Protein 4WGH (pdb70)

Radius of gyration: 18.21 Å; Cα contacts (8 Å, |Δi|>4): 526; chains: 1; bounding box: 44×45×47 Å

Nearest PDB structures (foldseek):
  4wgh-assembly1_A  TM=1.003E+00  e=8.373E-57  Klebsiella pneumoniae
  6cia-assembly1_A  TM=9.988E-01  e=1.817E-53  Klebsiella pneumoniae
  4xap-assembly1_A  TM=9.560E-01  e=3.501E-35  Sinorhizobium meliloti 1021
  6ky6-assembly2_B  TM=9.093E-01  e=2.196E-24  Thermotoga maritima MSB8
  1zgd-assembly2_B  TM=7.988E-01  e=2.145E-18  Medicago sativa

B-factor: mean 38.07, std 14.0, range [19.06, 95.99]

CATH classification: 3.20.20.100

Foldseek 3Di:
DAQFACFQVRHTAHQEAAEQAPLQDPVLLVLQLVLNLLLLVLRHAEYEEECHNVLSSLLSQLVSCVVPVVSHQYEYEDEQVQQFDPNVVRLVSSCVSSVHQAHCYEHEEDDDPQLLRSQVSVVCCVVRRHVAYAYEPQDPVVVSQVPHVNSLSHAEYEAADWLQDQQCVPHPVVVCVVSSHAYHECLCVLVCPNPPCQQVPDVLCVCVVVVAHSSLVGLLLQSQDYRYRYHDHDSHSVVSNSNSCSSVDHADPVRVVVSCVVRNHDPDHDRGDD

Sequence (274 aa):
VKKTVRFGEEQAAVPAIGLGTWYGEHAAQRQQEVAALRAGIDHGLTVIDTAEYADGGAEEVVGQAIRGLRDRVVLLVSKVYPWHAGKAAHRACENSLRRLQQTDYLDYLLHWRGDIPLQETVEAEKLVAEGKIRRWGVSNLDTEDQALWRTADGEHCATNQVLYHLASRGIEYDLLPWCQQHSLPVAYCPLAQAGRLRDGLFQHSDIINANARGITVAQ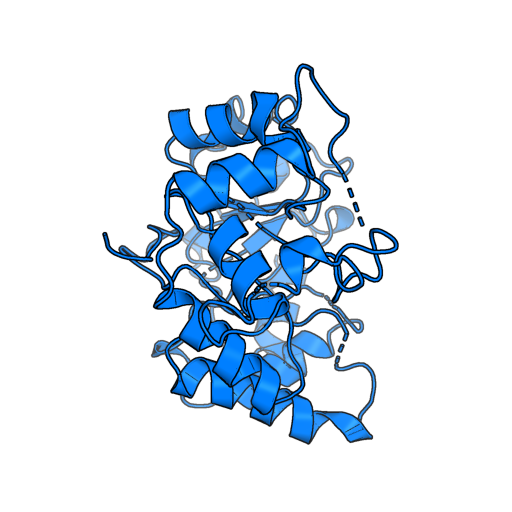LLLAWVIRHPGVLAIPKAASIEHVVQNAAALDIVLSGEELAQLDRLYPPPQRKNRLDV

Solvent-accessible surface area: 12429 Å² total

Secondary structure (DSSP, 8-state):
---EEEETTEEEEESB-EE------GGGHHHHHHHHHHHHHTT--EEE----GGGHHHHHHHHHTTT-GGG-EEE-EE-GGG-SS---HHHHHHHHHHT-S-B--EE-S--SS-HHHHHH--HHHHHTSBS--EEES--S---HHHHSTTGGG---EE-B-BTTB-GGGTTHHHHHHHTT----BSTTTTTTTTSTTSTT-HHHH--GGGT--HHHHHHHHHTSSTT--B--B--SHHHHHHHHHGGG----HHHHHHHHHHSPPPSS------

Structure (mmCIF, N/CA/C/O backbone):
data_4WGH
#
_entry.id   4WGH
#
_cell.length_a   99.483
_cell.length_b   99.483
_cell.length_c   55.181
_cell.angle_alpha   90.000
_cell.angle_beta   90.000
_cell.angle_gamma   120.000
#
_symmetry.space_group_name_H-M   'P 62'
#
loop_
_entity.id
_entity.type
_entity.pdbx_description
1 polymer 'Aldehyde reductase'
2 non-polymer 'NADP NICOTINAMIDE-ADENINE-DINUCLEOTIDE PHOSPHATE'
3 non-polymer 'ACETATE ION'
4 water water
#
loop_
_atom_site.group_PDB
_atom_site.id
_atom_site.type_symbol
_atom_site.label_atom_id
_atom_site.label_alt_id
_atom_site.label_comp_id
_atom_site.label_asym_id
_atom_site.label_entity_id
_atom_site.label_seq_id
_atom_site.pdbx_PDB_ins_code
_atom_site.Cartn_x
_atom_site.Cartn_y
_atom_site.Cartn_z
_atom_site.occupancy
_atom_site.B_iso_or_equiv
_atom_site.auth_seq_id
_atom_site.auth_comp_id
_atom_site.auth_asym_id
_atom_site.auth_atom_id
_atom_site.pdbx_PDB_model_num
ATOM 1 N N . VAL A 1 24 ? 80.871 -0.111 6.612 1.00 77.62 2 VAL A N 1
ATOM 2 C CA . VAL A 1 24 ? 80.586 1.282 6.913 1.00 77.27 2 VAL A CA 1
ATOM 3 C C . VAL A 1 24 ? 79.108 1.513 7.158 1.00 73.62 2 VAL A C 1
ATOM 4 O O . VAL A 1 24 ? 78.312 1.279 6.282 1.00 73.73 2 VAL A O 1
ATOM 6 N N . LYS A 1 25 ? 78.754 1.983 8.344 1.00 70.77 3 LYS A N 1
ATOM 7 C CA . LYS A 1 25 ? 77.355 2.115 8.707 1.00 62.61 3 LYS A CA 1
ATOM 8 C C . LYS A 1 25 ? 76.646 3.249 7.954 1.00 55.45 3 LYS A C 1
ATOM 9 O O . LYS A 1 25 ? 77.118 4.350 7.922 1.00 54.20 3 LYS A O 1
ATOM 15 N N . LYS A 1 26 ? 75.503 2.943 7.371 1.00 47.09 4 LYS A N 1
ATOM 16 C CA . LYS A 1 26 ? 74.763 3.888 6.597 1.00 42.38 4 LYS A CA 1
ATOM 17 C C . LYS A 1 26 ? 73.828 4.637 7.504 1.00 37.80 4 LYS A C 1
ATOM 18 O O . LYS A 1 26 ? 72.642 4.579 7.362 1.00 33.75 4 LYS A O 1
ATOM 24 N N . THR A 1 27 ? 74.408 5.352 8.440 1.00 36.82 5 THR A N 1
ATOM 25 C CA . THR A 1 27 ? 73.645 6.203 9.340 1.00 34.42 5 THR A CA 1
ATOM 26 C C . THR A 1 27 ? 74.240 7.589 9.332 1.00 34.11 5 THR A C 1
ATOM 27 O O . THR A 1 27 ? 75.328 7.846 8.790 1.00 36.29 5 THR A O 1
ATOM 31 N N . VAL A 1 28 ? 73.523 8.480 9.970 1.00 32.39 6 VAL A N 1
ATOM 32 C CA . VAL A 1 28 ? 73.881 9.867 10.076 1.00 33.94 6 VAL A CA 1
ATOM 33 C C . VAL A 1 28 ? 73.552 10.326 11.489 1.00 32.82 6 VAL A C 1
ATOM 34 O O . VAL A 1 28 ? 72.464 10.045 11.975 1.00 31.79 6 VAL A O 1
ATOM 38 N N . ARG A 1 29 ? 74.464 11.077 12.112 1.00 35.02 7 ARG A N 1
ATOM 39 C CA . ARG A 1 29 ? 74.202 11.716 13.406 1.00 34.69 7 ARG A CA 1
ATOM 40 C C . A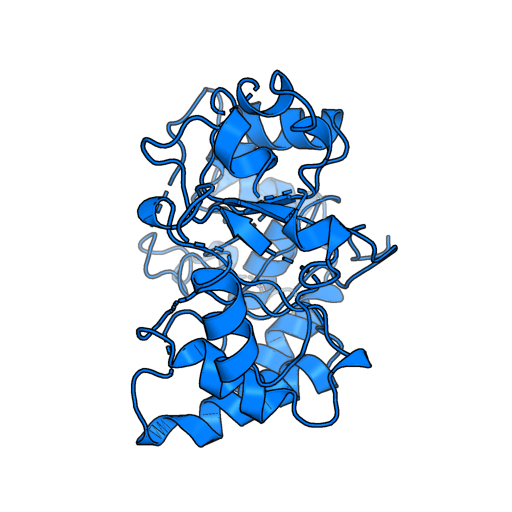RG A 1 29 ? 73.296 12.888 13.098 1.00 33.47 7 ARG A C 1
ATOM 41 O O . ARG A 1 29 ? 73.626 13.713 12.267 1.00 32.99 7 ARG A O 1
ATOM 45 N N . PHE A 1 30 ? 72.167 12.985 13.759 1.00 31.36 8 PHE A N 1
ATOM 46 C CA . PHE A 1 30 ? 71.112 13.925 13.311 1.00 31.01 8 PHE A CA 1
ATOM 47 C C . PHE A 1 30 ? 70.361 14.493 14.528 1.00 29.23 8 PHE A C 1
ATOM 48 O O . PHE A 1 30 ? 69.556 13.797 15.156 1.00 30.16 8 PHE A O 1
ATOM 56 N N . GLY A 1 31 ? 70.680 15.727 14.894 1.00 30.38 9 GLY A N 1
ATOM 57 C CA . GLY A 1 31 ? 70.054 16.362 16.048 1.00 29.56 9 GLY A CA 1
ATOM 58 C C . GLY A 1 31 ? 70.444 15.593 17.297 1.00 30.68 9 GLY A C 1
ATOM 59 O O . GLY A 1 31 ? 71.605 15.267 17.493 1.00 31.87 9 GLY A O 1
ATOM 60 N N . GLU A 1 32 ? 69.454 15.252 18.106 1.00 29.72 10 GLU A N 1
ATOM 61 C CA A GLU A 1 32 ? 69.753 14.543 19.337 0.50 31.20 10 GLU A CA 1
ATOM 62 C CA B GLU A 1 32 ? 69.574 14.499 19.359 0.50 32.29 10 GLU A CA 1
ATOM 63 C C . GLU A 1 32 ? 69.840 13.030 19.119 1.00 33.07 10 GLU A C 1
ATOM 64 O O . GLU A 1 32 ? 70.119 12.299 20.049 1.00 36.55 10 GLU A O 1
ATOM 75 N N . GLN A 1 33 ? 69.632 12.573 17.877 1.00 31.82 11 GLN A N 1
ATOM 76 C CA . GLN A 1 33 ? 69.760 11.159 17.522 1.00 33.84 11 GLN A CA 1
ATOM 77 C C . GLN A 1 33 ? 71.216 10.835 17.167 1.00 35.21 11 GLN A C 1
ATOM 78 O O . GLN A 1 33 ? 71.776 11.427 16.274 1.00 34.01 11 GLN A O 1
ATOM 84 N N . ALA A 1 34 ? 71.805 9.861 17.848 1.00 38.00 12 ALA A N 1
ATOM 85 C CA . ALA A 1 34 ? 73.205 9.472 17.585 1.00 39.47 12 ALA A CA 1
ATOM 86 C C . ALA A 1 34 ? 73.335 8.904 16.189 1.00 39.20 12 ALA A C 1
ATOM 87 O O . ALA A 1 34 ? 74.354 9.100 15.539 1.00 39.04 12 ALA A O 1
ATOM 89 N N . ALA A 1 35 ? 72.312 8.200 15.719 1.00 36.98 13 ALA A N 1
ATOM 90 C CA . ALA A 1 35 ? 72.392 7.512 14.426 1.00 36.99 13 ALA A CA 1
ATOM 91 C C . ALA A 1 35 ? 70.986 7.265 13.885 1.00 36.44 13 ALA A C 1
ATOM 92 O O . ALA A 1 35 ? 70.206 6.512 14.460 1.00 39.87 13 ALA A O 1
ATOM 94 N N . VAL A 1 36 ? 70.645 7.936 12.797 1.00 31.50 14 VAL A N 1
ATOM 95 C CA . VAL A 1 36 ? 69.452 7.601 12.073 1.00 30.17 14 VAL A CA 1
ATOM 96 C C . VAL A 1 36 ? 69.850 6.973 10.734 1.00 30.22 14 VAL A C 1
ATOM 97 O O . VAL A 1 36 ? 70.902 7.288 10.168 1.00 29.88 14 VAL A O 1
ATOM 101 N N . PRO A 1 37 ? 68.997 6.107 10.203 1.00 29.29 15 PRO A N 1
ATOM 102 C CA . PRO A 1 37 ? 69.313 5.581 8.886 1.00 30.81 15 PRO A CA 1
ATOM 103 C C . PRO A 1 37 ? 69.421 6.688 7.865 1.00 27.96 15 PRO A C 1
ATOM 104 O O . PRO A 1 37 ? 68.711 7.726 7.966 1.00 27.13 15 PRO A O 1
ATOM 108 N N . ALA A 1 38 ? 70.309 6.514 6.908 1.00 28.50 16 ALA A N 1
ATOM 109 C CA . ALA A 1 38 ? 70.597 7.610 5.989 1.00 28.97 16 ALA A CA 1
ATOM 110 C C . ALA A 1 38 ? 69.561 7.824 4.861 1.00 28.42 16 ALA A C 1
ATOM 111 O O . ALA A 1 38 ? 69.771 8.672 3.973 1.00 29.14 16 ALA A O 1
ATOM 113 N N . ILE A 1 39 ? 68.528 7.002 4.828 1.00 28.13 17 ILE A N 1
ATOM 114 C CA . ILE A 1 39 ? 67.401 7.230 3.947 1.00 26.91 17 ILE A CA 1
ATOM 115 C C . ILE A 1 39 ? 66.157 7.401 4.797 1.00 26.05 17 ILE A C 1
ATOM 116 O O . ILE A 1 39 ? 65.892 6.612 5.687 1.00 26.69 17 ILE A O 1
ATOM 121 N N . GLY A 1 40 ? 65.407 8.467 4.548 1.00 24.24 18 GLY A N 1
ATOM 122 C CA . GLY A 1 40 ? 64.178 8.790 5.255 1.00 24.32 18 GLY A CA 1
ATOM 123 C C . GLY A 1 40 ? 63.024 8.903 4.270 1.00 24.58 18 GLY A C 1
ATOM 124 O O . GLY A 1 40 ? 63.114 8.456 3.121 1.00 26.37 18 GLY A O 1
ATOM 125 N N . LEU A 1 41 ? 61.922 9.458 4.738 1.00 23.27 19 LEU A N 1
ATOM 126 C CA . LEU A 1 41 ? 60.673 9.451 3.993 1.00 22.71 19 LEU A CA 1
ATOM 127 C C . LEU A 1 41 ? 60.183 10.882 3.740 1.00 22.25 19 LEU A C 1
ATOM 128 O O . LEU A 1 41 ? 59.867 11.579 4.653 1.00 21.37 19 LEU A O 1
ATOM 133 N N . GLY A 1 42 ? 60.101 11.297 2.473 1.00 22.13 20 GLY A N 1
ATOM 134 C CA . GLY A 1 42 ? 59.523 12.578 2.125 1.00 23.12 20 GLY A CA 1
ATOM 135 C C . GLY A 1 42 ? 58.001 12.490 2.013 1.00 23.23 20 GLY A C 1
ATOM 136 O O . GLY A 1 42 ? 57.436 11.389 1.838 1.00 23.24 20 GLY A O 1
ATOM 137 N N . THR A 1 43 ? 57.352 13.652 2.080 1.00 21.86 21 THR A N 1
ATOM 138 C CA . THR A 1 43 ? 55.897 13.743 2.072 1.00 22.24 21 THR A CA 1
ATOM 139 C C . THR A 1 43 ? 55.317 14.802 1.148 1.00 24.60 21 THR A C 1
ATOM 140 O O . THR A 1 43 ? 54.101 14.997 1.125 1.00 25.49 21 THR A O 1
ATOM 144 N N . TRP A 1 44 ? 56.149 15.481 0.362 1.00 24.53 22 TRP A N 1
ATOM 145 C CA . TRP A 1 44 ? 55.637 16.480 -0.566 1.00 27.05 22 TRP A CA 1
ATOM 146 C C . TRP A 1 44 ? 54.798 15.713 -1.593 1.00 28.04 22 TRP A C 1
ATOM 147 O O . TRP A 1 44 ? 55.199 14.657 -2.077 1.00 27.83 22 TRP A O 1
ATOM 158 N N . TYR A 1 45 ? 53.598 16.212 -1.831 1.00 29.66 23 TYR A N 1
ATOM 159 C CA . TYR A 1 45 ? 52.576 15.638 -2.730 1.00 32.03 23 TYR A CA 1
ATOM 160 C C . TYR A 1 45 ? 51.735 14.597 -2.011 1.00 30.02 23 TYR A C 1
ATOM 161 O O . TYR A 1 45 ? 50.847 14.019 -2.621 1.00 31.94 23 TYR A O 1
ATOM 178 N N . GLY A 1 47 ? 48.819 14.094 0.910 1.00 28.22 25 GLY A N 1
ATOM 179 C CA . GLY A 1 47 ? 47.797 14.841 1.578 1.00 30.24 25 GLY A CA 1
ATOM 180 C C . GLY A 1 47 ? 46.956 15.766 0.741 1.00 32.29 25 GLY A C 1
ATOM 181 O O . GLY A 1 47 ? 46.139 16.449 1.266 1.00 31.72 25 GLY A O 1
ATOM 182 N N . GLU A 1 48 ? 47.222 15.804 -0.554 1.00 34.89 26 GLU A N 1
ATOM 183 C CA . GLU A 1 48 ? 46.402 16.546 -1.505 1.00 39.57 26 GLU A CA 1
ATOM 184 C C . GLU A 1 48 ? 45.005 15.963 -1.776 1.00 40.63 26 GLU A C 1
ATOM 185 O O . GLU A 1 48 ? 44.034 16.657 -1.761 1.00 42.97 26 GLU A O 1
ATOM 191 N N . HIS A 1 49 ? 44.926 14.667 -1.971 1.00 39.28 27 HIS A N 1
ATOM 192 C CA . HIS A 1 49 ? 43.687 14.036 -2.347 1.00 42.04 27 HIS A CA 1
ATOM 193 C C . HIS A 1 49 ? 43.203 13.043 -1.331 1.00 39.46 27 HIS A C 1
ATOM 194 O O . HIS A 1 49 ? 43.883 12.124 -1.018 1.00 37.60 27 HIS A O 1
ATOM 201 N N . ALA A 1 50 ? 41.993 13.238 -0.859 1.00 40.99 28 ALA A N 1
ATOM 202 C CA . ALA A 1 50 ? 41.372 12.364 0.146 1.00 40.87 28 ALA A CA 1
ATOM 203 C C . ALA A 1 50 ? 41.361 10.905 -0.295 1.00 41.05 28 ALA A C 1
ATOM 204 O O . ALA A 1 50 ? 41.523 10.014 0.531 1.00 40.60 28 ALA A O 1
ATOM 206 N N . ALA A 1 51 ? 41.197 10.664 -1.589 1.00 40.69 29 ALA A N 1
ATOM 207 C CA . ALA A 1 51 ? 41.131 9.308 -2.094 1.00 41.84 29 ALA A CA 1
ATOM 208 C C . ALA A 1 51 ? 42.425 8.556 -1.936 1.00 39.67 29 ALA A C 1
ATOM 209 O O . ALA A 1 51 ? 42.431 7.337 -2.038 1.00 42.00 29 ALA A O 1
ATOM 211 N N . GLN A 1 52 ? 43.515 9.272 -1.771 1.00 36.62 30 GLN A N 1
ATOM 212 C CA . GLN A 1 52 ? 44.801 8.647 -1.632 1.00 35.31 30 GLN A CA 1
ATOM 213 C C . GLN A 1 52 ? 45.305 8.589 -0.217 1.00 32.64 30 GLN A C 1
ATOM 214 O O . GLN A 1 52 ? 46.391 8.148 -0.023 1.00 32.15 30 GLN A O 1
ATOM 220 N N . ARG A 1 53 ? 44.519 9.032 0.746 1.00 31.51 31 ARG A N 1
ATOM 221 C CA . ARG A 1 53 ? 45.043 9.115 2.090 1.00 31.56 31 ARG A CA 1
ATOM 222 C C . ARG A 1 53 ? 45.469 7.763 2.632 1.00 29.79 31 ARG A C 1
ATOM 223 O O . ARG A 1 53 ? 46.520 7.654 3.215 1.00 27.36 31 ARG A O 1
ATOM 231 N N . GLN A 1 54 ? 44.672 6.728 2.418 1.00 30.18 32 GLN A N 1
ATOM 232 C CA . GLN A 1 54 ? 45.026 5.436 2.966 1.00 29.95 32 GLN A CA 1
ATOM 233 C C . GLN A 1 54 ? 46.292 4.883 2.364 1.00 28.33 32 GLN A C 1
ATOM 234 O O . GLN A 1 54 ? 47.106 4.336 3.017 1.00 26.54 32 GLN A O 1
ATOM 240 N N . GLN A 1 55 ? 46.443 5.056 1.079 1.00 28.36 33 GLN A N 1
ATOM 241 C CA . GLN A 1 55 ? 47.639 4.602 0.380 1.00 28.07 33 GLN A CA 1
ATOM 242 C C . GLN A 1 55 ? 48.898 5.318 0.942 1.00 27.31 33 GLN A C 1
ATOM 243 O O . GLN A 1 55 ? 49.947 4.698 1.162 1.00 27.08 33 GLN A O 1
ATOM 249 N N . GLU A 1 56 ? 48.770 6.621 1.198 1.00 26.40 34 GLU A N 1
ATOM 250 C CA . GLU A 1 56 ? 49.870 7.419 1.692 1.00 25.99 34 GLU A CA 1
ATOM 251 C C . GLU A 1 56 ? 50.257 7.013 3.117 1.00 25.01 34 GLU A C 1
ATOM 252 O O . GLU A 1 56 ? 51.438 6.857 3.420 1.00 24.23 34 GLU A O 1
ATOM 258 N N . VAL A 1 57 ? 49.257 6.854 3.964 1.00 25.73 35 VAL A N 1
ATOM 259 C CA . VAL A 1 57 ? 49.462 6.360 5.321 1.00 25.08 35 VAL A CA 1
ATOM 260 C C . VAL A 1 57 ? 50.182 5.030 5.314 1.00 25.42 35 VAL A C 1
ATOM 261 O O . VAL A 1 57 ? 51.152 4.808 6.078 1.00 24.86 35 VAL A O 1
ATOM 265 N N . ALA A 1 58 ? 49.737 4.127 4.440 1.00 25.91 36 ALA A N 1
ATOM 266 C CA . ALA A 1 58 ? 50.405 2.824 4.280 1.00 26.67 36 ALA A CA 1
ATOM 267 C C . ALA A 1 58 ? 51.830 2.895 3.789 1.00 26.71 36 ALA A C 1
ATOM 268 O O . ALA A 1 58 ? 52.692 2.121 4.265 1.00 26.46 36 ALA A O 1
ATOM 270 N N . ALA A 1 59 ? 52.119 3.787 2.834 1.00 27.01 37 ALA A N 1
ATOM 271 C CA . ALA A 1 59 ? 53.479 3.910 2.361 1.00 26.08 37 ALA A CA 1
ATOM 272 C C . ALA A 1 59 ? 54.390 4.391 3.457 1.00 25.29 37 ALA A C 1
ATOM 273 O O . ALA A 1 59 ? 55.510 3.890 3.590 1.00 24.96 37 ALA A O 1
ATOM 275 N N . LEU A 1 60 ? 53.918 5.337 4.277 1.00 24.65 38 LEU A N 1
ATOM 276 C CA . LEU A 1 60 ? 54.742 5.791 5.404 1.00 23.83 38 LEU A CA 1
ATOM 277 C C . LEU A 1 60 ? 54.975 4.685 6.423 1.00 24.02 38 LEU A C 1
ATOM 278 O O . LEU A 1 60 ? 56.096 4.487 6.909 1.00 23.10 38 LEU A O 1
ATOM 283 N N . ARG A 1 61 ? 53.921 3.961 6.745 1.00 24.64 39 ARG A N 1
ATOM 284 C CA . ARG A 1 61 ? 54.026 2.879 7.755 1.00 26.63 39 ARG A CA 1
ATOM 285 C C . ARG A 1 61 ? 54.960 1.795 7.209 1.00 25.72 39 ARG A C 1
ATOM 286 O O . ARG A 1 61 ? 55.732 1.233 7.950 1.00 26.19 39 ARG A O 1
ATOM 294 N N . ALA A 1 62 ? 54.887 1.520 5.910 1.00 24.88 40 ALA A N 1
ATOM 295 C CA . ALA A 1 62 ? 55.827 0.566 5.274 1.00 26.72 40 ALA A CA 1
ATOM 296 C C . ALA A 1 62 ? 57.275 0.983 5.461 1.00 26.10 40 ALA A C 1
ATOM 297 O O . ALA A 1 62 ? 58.156 0.149 5.725 1.00 25.96 40 ALA A O 1
ATOM 299 N N . GLY A 1 63 ? 57.540 2.270 5.263 1.00 25.14 41 GLY A N 1
ATOM 300 C CA . GLY A 1 63 ? 58.890 2.801 5.491 1.00 25.30 41 GLY A CA 1
ATOM 301 C C . GLY A 1 63 ? 59.368 2.584 6.920 1.00 25.80 41 GLY A C 1
ATOM 302 O O . GLY A 1 63 ? 60.481 2.088 7.135 1.00 27.51 41 GLY A O 1
ATOM 303 N N . ILE A 1 64 ? 58.513 2.913 7.884 1.00 25.84 42 ILE A N 1
ATOM 304 C CA . ILE A 1 64 ? 58.846 2.710 9.298 1.00 27.88 42 ILE A CA 1
ATOM 305 C C . ILE A 1 64 ? 59.102 1.235 9.575 1.00 30.00 42 ILE A C 1
ATOM 306 O O . ILE A 1 64 ? 60.046 0.871 10.295 1.00 30.62 42 ILE A O 1
ATOM 311 N N . ASP A 1 65 ? 58.263 0.380 8.995 1.00 29.02 43 ASP A N 1
ATOM 312 C CA . ASP A 1 65 ? 58.401 -1.055 9.161 1.00 30.92 43 ASP A CA 1
ATOM 313 C C . ASP A 1 65 ? 59.691 -1.581 8.580 1.00 31.38 43 ASP A C 1
ATOM 314 O O . ASP A 1 65 ? 60.170 -2.604 9.020 1.00 31.79 43 ASP A O 1
ATOM 319 N N . HIS A 1 66 ? 60.236 -0.895 7.576 1.00 30.52 44 HIS A N 1
ATOM 320 C CA . HIS A 1 66 ? 61.540 -1.216 7.002 1.00 31.85 44 HIS A CA 1
ATOM 321 C C . HIS A 1 66 ? 62.687 -0.419 7.614 1.00 32.05 44 HIS A C 1
ATOM 322 O O . HIS A 1 66 ? 63.782 -0.398 7.100 1.00 33.36 44 HIS A O 1
ATOM 329 N N . GLY A 1 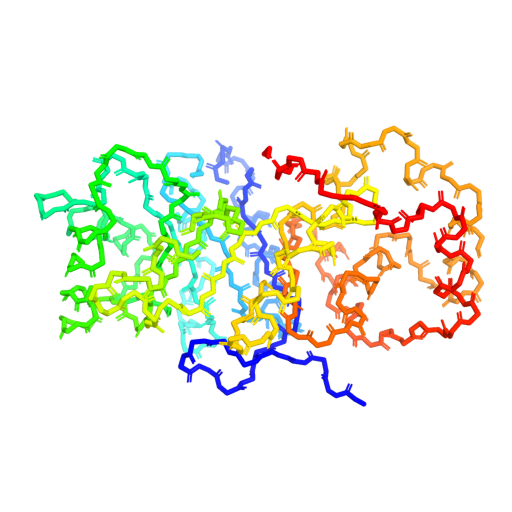67 ? 62.450 0.238 8.717 1.00 31.16 45 GLY A N 1
ATOM 330 C CA . GLY A 1 67 ? 63.559 0.844 9.436 1.00 33.13 45 GLY A CA 1
ATOM 331 C C . GLY A 1 67 ? 63.956 2.243 9.038 1.00 31.05 45 GLY A C 1
ATOM 332 O O . GLY A 1 67 ? 64.959 2.765 9.538 1.00 33.15 45 GLY A O 1
ATOM 333 N N . LEU A 1 68 ? 63.184 2.866 8.154 1.00 28.88 46 LEU A N 1
ATOM 334 C CA . LEU A 1 68 ? 63.434 4.262 7.845 1.00 29.17 46 LEU A CA 1
ATOM 335 C C . LEU A 1 68 ? 62.706 5.114 8.872 1.00 30.68 46 LEU A C 1
ATOM 336 O O . LEU A 1 68 ? 61.488 5.038 8.954 1.00 42.48 46 LEU A O 1
ATOM 341 N N . THR A 1 69 ? 63.400 5.924 9.642 1.00 28.92 47 THR A N 1
ATOM 342 C CA . THR A 1 69 ? 62.768 6.550 10.775 1.00 27.89 47 THR A CA 1
ATOM 343 C C . THR A 1 69 ? 62.546 8.036 10.616 1.00 26.35 47 THR A C 1
ATOM 344 O O . THR A 1 69 ? 61.647 8.586 11.259 1.00 23.95 47 THR A O 1
ATOM 348 N N . VAL A 1 70 ? 63.304 8.682 9.727 1.00 24.74 48 VAL A N 1
ATOM 349 C CA . VAL A 1 70 ? 63.186 10.107 9.533 1.00 24.48 48 VAL A CA 1
ATOM 350 C C . VAL A 1 70 ? 62.041 10.419 8.556 1.00 23.57 48 VAL A C 1
ATOM 351 O O . VAL A 1 70 ? 62.033 9.929 7.419 1.00 23.59 48 VAL A O 1
ATOM 355 N N . ILE A 1 71 ? 61.092 11.243 8.997 1.00 21.64 49 ILE A N 1
ATOM 356 C CA . ILE A 1 71 ? 59.960 11.654 8.158 1.00 21.20 49 ILE A CA 1
ATOM 357 C C . ILE A 1 71 ? 60.014 13.148 8.009 1.00 21.06 49 ILE A C 1
ATOM 358 O O . ILE A 1 71 ? 60.077 13.857 8.985 1.00 20.41 49 ILE A O 1
ATOM 363 N N . ASP A 1 72 ? 60.021 13.610 6.762 1.00 20.95 50 ASP A N 1
ATOM 364 C CA . ASP A 1 72 ? 60.184 15.022 6.465 1.00 21.33 50 ASP A CA 1
ATOM 365 C C . ASP A 1 72 ? 58.876 15.595 5.928 1.00 21.60 50 ASP A C 1
ATOM 366 O O . ASP A 1 72 ? 58.315 15.091 4.934 1.00 21.55 50 ASP A O 1
ATOM 371 N N . THR A 1 73 ? 58.393 16.639 6.575 1.00 20.74 51 THR A N 1
ATOM 372 C CA . THR A 1 73 ? 57.154 17.272 6.148 1.00 20.89 51 THR A CA 1
ATOM 373 C C . THR A 1 73 ? 57.269 18.807 6.332 1.00 19.52 51 THR A C 1
ATOM 374 O O . THR A 1 73 ? 58.342 19.290 6.560 1.00 19.06 51 THR A O 1
ATOM 378 N N . ALA A 1 74 ? 56.187 19.543 6.158 1.00 19.63 52 ALA A N 1
ATOM 379 C CA . ALA A 1 74 ? 56.209 21.007 6.251 1.00 19.83 52 ALA A CA 1
ATOM 380 C C . ALA A 1 74 ? 54.794 21.504 6.389 1.00 20.76 52 ALA A C 1
ATOM 381 O O . ALA A 1 74 ? 53.849 20.844 5.924 1.00 21.38 52 ALA A O 1
ATOM 383 N N . GLU A 1 75 ? 54.600 22.657 7.034 1.00 21.93 53 GLU A N 1
ATOM 384 C CA . GLU A 1 75 ? 53.254 23.227 7.083 1.00 21.93 53 GLU A CA 1
ATOM 385 C C . GLU A 1 75 ? 52.772 23.513 5.662 1.00 23.21 53 GLU A C 1
ATOM 386 O O . GLU A 1 75 ? 51.599 23.501 5.430 1.00 23.28 53 GLU A O 1
ATOM 400 N N . TYR A 1 77 ? 52.893 21.700 2.934 1.00 23.41 55 TYR A N 1
ATOM 401 C CA . TYR A 1 77 ? 52.569 20.586 2.035 1.00 23.74 55 TYR A CA 1
ATOM 402 C C . TYR A 1 77 ? 51.119 20.236 2.139 1.00 24.51 55 TYR A C 1
ATOM 403 O O . TYR A 1 77 ? 50.619 19.833 3.220 1.00 22.71 55 TYR A O 1
ATOM 412 N N . ALA A 1 78 ? 50.425 20.469 1.029 1.00 24.71 56 ALA A N 1
ATOM 413 C CA . ALA A 1 78 ? 48.961 20.387 0.966 1.00 27.01 56 ALA A CA 1
ATOM 414 C C . ALA A 1 78 ? 48.306 21.238 2.049 1.00 26.59 56 ALA A C 1
ATOM 415 O O . ALA A 1 78 ? 47.257 20.881 2.509 1.00 26.85 56 ALA A O 1
ATOM 417 N N . ASP A 1 79 ? 48.893 22.378 2.383 1.00 30.34 57 ASP A N 1
ATOM 418 C CA . ASP A 1 79 ? 48.382 23.281 3.448 1.00 32.03 57 ASP A CA 1
ATOM 419 C C . ASP A 1 79 ? 47.996 22.557 4.729 1.00 30.01 57 ASP A C 1
ATOM 420 O O . ASP A 1 79 ? 46.950 22.805 5.309 1.00 31.74 57 ASP A O 1
ATOM 425 N N . GLY A 1 80 ? 48.872 21.702 5.207 1.00 26.44 58 GLY A N 1
ATOM 426 C CA . GLY A 1 80 ? 48.609 20.963 6.407 1.00 27.01 58 GLY A CA 1
ATOM 427 C C . GLY A 1 80 ? 48.290 19.534 6.119 1.00 26.13 58 GLY A C 1
ATOM 428 O O . GLY A 1 80 ? 48.384 18.694 6.994 1.00 26.23 58 GLY A O 1
ATOM 429 N N . GLY A 1 81 ? 47.883 19.230 4.897 1.00 26.42 59 GLY A N 1
ATOM 430 C CA . GLY A 1 81 ? 47.392 17.903 4.618 1.00 27.02 59 GLY A CA 1
ATOM 431 C C . GLY A 1 81 ? 48.379 16.804 4.815 1.00 24.70 59 GLY A C 1
ATOM 432 O O . GLY A 1 81 ? 48.006 15.702 5.262 1.00 24.42 59 GLY A O 1
ATOM 433 N N . ALA A 1 82 ? 49.626 17.056 4.445 1.00 23.56 60 ALA A N 1
ATOM 434 C CA . ALA A 1 82 ? 50.671 16.034 4.527 1.00 22.47 60 ALA A CA 1
ATOM 435 C C . ALA A 1 82 ? 50.974 15.766 5.987 1.00 22.04 60 ALA A C 1
ATOM 436 O O . ALA A 1 82 ? 51.115 14.607 6.373 1.00 21.49 60 ALA A O 1
ATOM 438 N N . GLU A 1 83 ? 50.993 16.820 6.782 1.00 21.07 61 GLU A N 1
ATOM 439 C CA . GLU A 1 83 ? 51.136 16.651 8.198 1.00 22.19 61 GLU A CA 1
ATOM 440 C C . GLU A 1 83 ? 50.028 15.796 8.803 1.00 22.38 61 GLU A C 1
ATOM 441 O O . GLU A 1 83 ? 50.318 14.963 9.679 1.00 21.20 61 GLU A O 1
ATOM 447 N N . GLU A 1 84 ? 48.793 15.960 8.351 1.00 23.78 62 GLU A N 1
ATOM 448 C CA . GLU A 1 84 ? 47.694 15.143 8.919 1.00 26.12 62 GLU A CA 1
ATOM 449 C C . GLU A 1 84 ? 47.874 13.657 8.543 1.00 24.88 62 GLU A C 1
ATOM 450 O O . GLU A 1 84 ? 47.667 12.752 9.357 1.00 23.68 62 GLU A O 1
ATOM 456 N N . VAL A 1 85 ? 48.309 13.425 7.307 1.00 22.89 63 VAL A N 1
ATOM 457 C CA . VAL A 1 85 ? 48.661 12.072 6.876 1.00 22.85 63 VAL A CA 1
ATOM 458 C C . VAL A 1 85 ? 49.744 11.479 7.756 1.00 22.28 63 VAL A C 1
ATOM 459 O O . VAL A 1 85 ? 49.604 10.323 8.218 1.00 22.58 63 VAL A O 1
ATOM 463 N N . VAL A 1 86 ? 50.819 12.235 7.990 1.00 20.77 64 VAL A N 1
ATOM 464 C CA . VAL A 1 86 ? 51.894 11.746 8.852 1.00 21.22 64 VAL A CA 1
ATOM 465 C C . VAL A 1 86 ? 51.332 11.424 10.229 1.00 22.11 64 VAL A C 1
ATOM 466 O O . VAL A 1 86 ? 51.669 10.376 10.828 1.00 23.06 64 VAL A O 1
ATOM 470 N N . GLY A 1 87 ? 50.512 12.327 10.773 1.00 21.92 65 GLY A N 1
ATOM 471 C CA . GLY A 1 87 ? 49.977 12.119 12.122 1.00 23.30 65 GLY A CA 1
ATOM 472 C C . GLY A 1 87 ? 49.183 10.828 12.233 1.00 24.51 65 GLY A C 1
ATOM 473 O O . GLY A 1 87 ? 49.283 10.109 13.197 1.00 24.45 65 GLY A O 1
ATOM 474 N N . GLN A 1 88 ? 48.424 10.510 11.197 1.00 23.74 66 GLN A N 1
ATOM 475 C CA . GLN A 1 88 ? 47.695 9.270 11.176 1.00 25.37 66 GLN A CA 1
ATOM 476 C C . GLN A 1 88 ? 48.657 8.056 11.076 1.00 24.98 66 GLN A C 1
ATOM 477 O O . GLN A 1 88 ? 48.506 7.048 11.845 1.00 24.71 66 GLN A O 1
ATOM 483 N N . ALA A 1 89 ? 49.657 8.164 10.188 1.00 23.04 67 ALA A N 1
ATOM 484 C CA . ALA A 1 89 ? 50.595 7.101 10.000 1.00 24.13 67 ALA A CA 1
ATOM 485 C C . ALA A 1 89 ? 51.377 6.742 11.267 1.00 25.22 67 ALA A C 1
ATOM 486 O O . ALA A 1 89 ? 51.722 5.567 11.466 1.00 28.03 67 ALA A O 1
ATOM 488 N N . ILE A 1 90 ? 51.705 7.747 12.079 1.00 26.62 68 ILE A N 1
ATOM 489 C CA . ILE A 1 90 ? 52.586 7.538 13.203 1.00 25.35 68 ILE A CA 1
ATOM 490 C C . ILE A 1 90 ? 51.851 7.327 14.500 1.00 25.75 68 ILE A C 1
ATOM 491 O O . ILE A 1 90 ? 52.505 7.173 15.520 1.00 27.17 68 ILE A O 1
ATOM 496 N N . ARG A 1 91 ? 50.525 7.282 14.473 1.00 26.80 69 ARG A N 1
ATOM 497 C CA . ARG A 1 91 ? 49.741 7.066 15.700 1.00 28.77 69 ARG A CA 1
ATOM 498 C C . ARG A 1 91 ? 50.187 5.784 16.399 1.00 28.73 69 ARG A C 1
ATOM 499 O O . ARG A 1 91 ? 50.261 4.702 15.795 1.00 29.75 69 ARG A O 1
ATOM 507 N N . GLY A 1 92 ? 50.561 5.931 17.652 1.00 27.22 70 GLY A N 1
ATOM 508 C CA . GLY A 1 92 ? 51.040 4.814 18.434 1.00 30.13 70 GLY A CA 1
ATOM 509 C C . GLY A 1 92 ? 52.482 4.395 18.206 1.00 29.86 70 GLY A C 1
ATOM 510 O O . GLY A 1 92 ? 52.928 3.411 18.814 1.00 30.96 70 GLY A O 1
ATOM 511 N N . LEU A 1 93 ? 53.162 5.087 17.305 1.00 27.45 71 LEU A N 1
ATOM 512 C CA . LEU A 1 93 ? 54.515 4.791 16.886 1.00 29.19 71 LEU A CA 1
ATOM 513 C C . LEU A 1 93 ? 55.455 5.979 17.098 1.00 26.80 71 LEU A C 1
ATOM 514 O O . LEU A 1 93 ? 56.540 6.013 16.509 1.00 28.45 71 LEU A O 1
ATOM 519 N N . ARG A 1 94 ? 55.073 6.964 17.923 1.00 24.62 72 ARG A N 1
ATOM 520 C CA . ARG A 1 94 ? 55.814 8.219 17.962 1.00 24.04 72 ARG A CA 1
ATOM 521 C C . ARG A 1 94 ? 57.265 8.007 18.336 1.00 25.88 72 ARG A C 1
ATOM 522 O O . ARG A 1 94 ? 58.171 8.614 17.766 1.00 26.05 72 ARG A O 1
ATOM 530 N N . ASP A 1 95 ? 57.518 7.112 19.263 1.00 27.51 73 ASP A N 1
ATOM 531 C CA . ASP A 1 95 ? 58.882 6.899 19.700 1.00 31.97 73 ASP A CA 1
ATOM 532 C C . ASP A 1 95 ? 59.716 6.154 18.658 1.00 32.43 73 ASP A C 1
ATOM 533 O O . ASP A 1 95 ? 60.880 5.984 18.853 1.00 38.05 73 ASP A O 1
ATOM 538 N N . ARG A 1 96 ? 59.125 5.667 17.581 1.00 30.85 74 ARG A N 1
ATOM 539 C CA . ARG A 1 96 ? 59.897 4.960 16.578 1.00 33.49 74 ARG A CA 1
ATOM 540 C C . ARG A 1 96 ? 60.400 5.876 15.466 1.00 29.75 74 ARG A C 1
ATOM 541 O O . ARG A 1 96 ? 61.223 5.459 14.656 1.00 33.11 74 ARG A O 1
ATOM 549 N N . VAL A 1 97 ? 59.911 7.091 15.439 1.00 26.03 75 VAL A N 1
ATOM 550 C CA . VAL A 1 97 ? 60.115 7.983 14.294 1.00 25.26 75 VAL A CA 1
ATOM 551 C C . VAL A 1 97 ? 60.812 9.267 14.702 1.00 24.82 75 VAL A C 1
ATOM 552 O O . VAL A 1 97 ? 60.769 9.706 15.863 1.00 23.89 75 VAL A O 1
ATOM 556 N N . VAL A 1 98 ? 61.457 9.861 13.717 1.00 24.12 76 VAL A N 1
ATOM 557 C CA . VAL A 1 98 ? 62.198 11.090 13.875 1.00 24.40 76 VAL A CA 1
ATOM 558 C C . VAL A 1 98 ? 61.518 12.079 12.949 1.00 23.73 76 VAL A C 1
ATOM 559 O O . VAL A 1 98 ? 61.645 12.022 11.732 1.00 22.82 76 VAL A O 1
ATOM 563 N N . LEU A 1 99 ? 60.696 12.931 13.554 1.00 22.93 77 LEU A N 1
ATOM 564 C CA A LEU A 1 99 ? 59.838 13.873 12.826 0.50 22.15 77 LEU A CA 1
ATOM 565 C CA B LEU A 1 99 ? 59.839 13.847 12.848 0.50 22.31 77 LEU A CA 1
ATOM 566 C C . LEU A 1 99 ? 60.485 15.219 12.574 1.00 21.78 77 LEU A C 1
ATOM 567 O O . LEU A 1 99 ? 60.912 15.904 13.497 1.00 21.85 77 LEU A O 1
ATOM 576 N N . VAL A 1 100 ? 60.493 15.615 11.286 1.00 20.99 78 VAL A N 1
ATOM 577 C CA . VAL A 1 100 ? 61.063 16.848 10.821 1.00 21.26 78 VAL A CA 1
ATOM 578 C C . VAL A 1 100 ? 59.893 17.591 10.134 1.00 21.53 78 VAL A C 1
ATOM 579 O O . VAL A 1 100 ? 59.264 17.044 9.218 1.00 21.39 78 VAL A O 1
ATOM 583 N N . SER A 1 101 ? 59.586 18.800 10.615 1.00 20.64 79 SER A N 1
ATOM 584 C CA . SER A 1 101 ? 58.742 19.705 9.857 1.00 20.41 79 SER A CA 1
ATOM 585 C C . SER A 1 101 ? 59.431 21.046 9.659 1.00 20.27 79 SER A C 1
ATOM 586 O O . SER A 1 101 ? 60.628 21.227 9.982 1.00 21.52 79 SER A O 1
ATOM 589 N N . LYS A 1 102 ? 58.698 21.971 9.056 1.00 20.17 80 LYS A N 1
ATOM 590 C CA . LYS A 1 102 ? 59.232 23.237 8.600 1.00 20.33 80 LYS A CA 1
ATOM 591 C C . LYS A 1 102 ? 58.218 24.354 8.783 1.00 20.75 80 LYS A C 1
ATOM 592 O O . LYS A 1 102 ? 56.979 24.136 8.784 1.00 20.37 80 LYS A O 1
ATOM 598 N N . VAL A 1 103 ? 58.772 25.547 8.938 1.00 20.84 81 VAL A N 1
ATOM 599 C CA . VAL A 1 103 ? 58.005 26.760 9.124 1.00 21.27 81 VAL A CA 1
ATOM 600 C C . VAL A 1 103 ? 58.267 27.727 7.978 1.00 20.69 81 VAL A C 1
ATOM 601 O O . VAL A 1 103 ? 59.416 27.8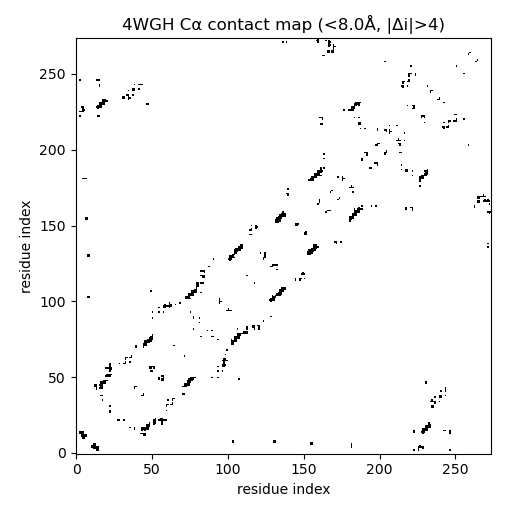87 7.583 1.00 20.76 81 VAL A O 1
ATOM 605 N N . TYR A 1 104 ? 57.200 28.313 7.433 1.00 21.09 82 TYR A N 1
ATOM 606 C CA . TYR A 1 104 ? 57.360 29.339 6.429 1.00 21.71 82 TYR A CA 1
ATOM 607 C C . TYR A 1 104 ? 58.186 30.495 7.024 1.00 21.76 82 TYR A C 1
ATOM 608 O O . TYR A 1 104 ? 57.982 30.870 8.194 1.00 22.63 82 TYR A O 1
ATOM 617 N N . PRO A 1 105 ? 59.087 31.109 6.241 1.00 21.97 83 PRO A N 1
ATOM 618 C CA . PRO A 1 105 ? 59.890 32.164 6.827 1.00 22.63 83 PRO A CA 1
ATOM 619 C C . PRO A 1 105 ? 59.068 33.350 7.348 1.00 23.44 83 PRO A C 1
ATOM 620 O O . PRO A 1 105 ? 59.454 33.976 8.321 1.00 23.86 83 PRO A O 1
ATOM 624 N N . TRP A 1 106 ? 57.929 33.637 6.746 1.00 23.51 84 TRP A N 1
ATOM 625 C CA . TRP A 1 106 ? 57.098 34.709 7.245 1.00 24.64 84 TRP A CA 1
ATOM 626 C C . TRP A 1 106 ? 56.466 34.419 8.607 1.00 26.23 84 TRP A C 1
ATOM 627 O O . TRP A 1 106 ? 56.007 35.344 9.240 1.00 26.28 84 TRP A O 1
ATOM 638 N N . HIS A 1 107 ? 56.465 33.171 9.047 1.00 24.64 85 HIS A N 1
ATOM 639 C CA . HIS A 1 107 ? 56.082 32.818 10.430 1.00 26.08 85 HIS A CA 1
ATOM 640 C C . HIS A 1 107 ? 57.238 32.698 11.408 1.00 25.89 85 HIS A C 1
ATOM 641 O O . HIS A 1 107 ? 56.974 32.504 12.592 1.00 27.64 85 HIS A O 1
ATOM 648 N N . ALA A 1 108 ? 58.469 32.863 10.951 1.00 25.19 86 ALA A N 1
ATOM 649 C CA . ALA A 1 108 ? 59.640 32.420 11.720 1.00 26.83 86 ALA A CA 1
ATOM 650 C C . ALA A 1 108 ? 60.228 33.528 12.614 1.00 27.77 86 ALA A C 1
ATOM 651 O O . ALA A 1 108 ? 61.450 33.744 12.646 1.00 28.19 86 ALA A O 1
ATOM 653 N N . GLY A 1 109 ? 59.349 34.219 13.305 1.00 28.71 87 GLY A N 1
ATOM 654 C CA . GLY A 1 109 ? 59.731 35.392 14.062 1.00 31.87 87 GLY A CA 1
ATOM 655 C C . GLY A 1 109 ? 59.091 35.288 15.398 1.00 33.38 87 GLY A C 1
ATOM 656 O O . GLY A 1 109 ? 58.361 34.358 15.620 1.00 33.97 87 GLY A O 1
ATOM 657 N N . LYS A 1 110 ? 59.347 36.293 16.238 1.00 36.05 88 LYS A N 1
ATOM 658 C CA . LYS A 1 110 ? 58.957 36.303 17.635 1.00 39.41 88 LYS A CA 1
ATOM 659 C C . LYS A 1 110 ? 57.467 36.114 17.746 1.00 38.83 88 LYS A C 1
ATOM 660 O O . LYS A 1 110 ? 57.029 35.231 18.430 1.00 40.41 88 LYS A O 1
ATOM 663 N N . ALA A 1 111 ? 56.712 36.923 17.021 1.00 43.71 89 ALA A N 1
ATOM 664 C CA . ALA A 1 111 ? 55.239 36.857 17.056 1.00 45.17 89 ALA A CA 1
ATOM 665 C C . ALA A 1 111 ? 54.633 35.514 16.679 1.00 40.82 89 ALA A C 1
ATOM 666 O O . ALA A 1 111 ? 53.790 34.974 17.375 1.00 43.58 89 ALA A O 1
ATOM 668 N N . ALA A 1 112 ? 55.033 34.991 15.545 1.00 35.45 90 ALA A N 1
ATOM 669 C CA . ALA A 1 112 ? 54.222 34.008 14.851 1.00 32.89 90 ALA A CA 1
ATOM 670 C C . ALA A 1 112 ? 54.745 32.565 14.984 1.00 28.87 90 ALA A C 1
ATOM 671 O O . ALA A 1 112 ? 54.038 31.605 14.668 1.00 28.14 90 ALA A O 1
ATOM 681 N N . HIS A 1 114 ? 55.381 30.449 17.419 1.00 29.53 92 HIS A N 1
ATOM 682 C CA . HIS A 1 114 ? 54.710 29.510 18.291 1.00 32.93 92 HIS A CA 1
ATOM 683 C C . HIS A 1 114 ? 53.460 28.964 17.657 1.00 31.15 92 HIS A C 1
ATOM 684 O O . HIS A 1 114 ? 53.213 27.799 17.719 1.00 31.25 92 HIS A O 1
ATOM 691 N N . ARG A 1 115 ? 52.682 29.826 17.040 1.00 29.90 93 ARG A N 1
ATOM 692 C CA . ARG A 1 115 ? 51.468 29.396 16.407 1.00 29.31 93 ARG A CA 1
ATOM 693 C C . ARG A 1 115 ? 51.733 28.453 15.254 1.00 26.80 93 ARG A C 1
ATOM 694 O O . ARG A 1 115 ? 51.031 27.515 15.069 1.00 27.28 93 ARG A O 1
ATOM 696 N N . ALA A 1 116 ? 52.748 28.733 14.468 1.00 24.63 94 ALA A N 1
ATOM 697 C CA . ALA A 1 116 ? 53.064 27.803 13.370 1.00 24.71 94 ALA A CA 1
ATOM 698 C C . ALA A 1 116 ? 53.424 26.435 13.909 1.00 23.90 94 ALA A C 1
ATOM 699 O O . ALA A 1 116 ? 52.950 25.386 13.399 1.00 24.54 94 ALA A O 1
ATOM 701 N N . CYS A 1 117 ? 54.236 26.439 14.962 1.00 23.51 95 CYS A N 1
ATOM 702 C CA . CYS A 1 117 ? 54.696 25.195 15.502 1.00 24.80 95 CYS A CA 1
ATOM 703 C C . CYS A 1 117 ? 53.516 24.452 16.112 1.00 27.17 95 CYS A C 1
ATOM 704 O O . CYS A 1 117 ? 53.359 23.277 15.883 1.00 27.68 95 CYS A O 1
ATOM 707 N N . GLU A 1 118 ? 52.673 25.151 16.877 1.00 22.52 96 GLU A N 1
ATOM 708 C CA . GLU A 1 118 ? 51.523 24.524 17.572 1.00 23.80 96 GLU A CA 1
ATOM 709 C C . GLU A 1 118 ? 50.546 23.952 16.559 1.00 23.35 96 GLU A C 1
ATOM 710 O O . GLU A 1 118 ? 50.008 22.905 16.759 1.00 23.28 96 GLU A O 1
ATOM 716 N N . ASN A 1 119 ? 50.354 24.630 15.446 1.00 23.40 97 ASN A N 1
ATOM 717 C CA . ASN A 1 119 ? 49.430 24.116 14.416 1.00 24.65 97 ASN A CA 1
ATOM 718 C C . ASN A 1 119 ? 49.970 22.845 13.766 1.00 23.54 97 ASN A C 1
ATOM 719 O O . ASN A 1 119 ? 49.190 21.940 13.466 1.00 23.56 97 ASN A O 1
ATOM 724 N N . SER A 1 120 ? 51.284 22.799 13.523 1.00 22.16 98 SER A N 1
ATOM 725 C CA . SER A 1 120 ? 51.945 21.597 13.033 1.00 21.46 98 SER A CA 1
ATOM 726 C C . SER A 1 120 ? 51.793 20.459 14.017 1.00 21.08 98 SER A C 1
ATOM 727 O O . SER A 1 120 ? 51.459 19.353 13.629 1.00 21.64 98 SER A O 1
ATOM 730 N N . LEU A 1 121 ? 51.983 20.725 15.308 1.00 21.54 99 LEU A N 1
ATOM 731 C CA . LEU A 1 121 ? 51.902 19.679 16.299 1.00 22.48 99 LEU A CA 1
ATOM 732 C C . LEU A 1 121 ? 50.466 19.114 16.375 1.00 23.14 99 LEU A C 1
ATOM 733 O O . LEU A 1 121 ? 50.297 17.922 16.490 1.00 24.07 99 LEU A O 1
ATOM 738 N N . ARG A 1 122 ? 49.462 19.981 16.297 1.00 24.47 100 ARG A N 1
ATOM 739 C CA . ARG A 1 122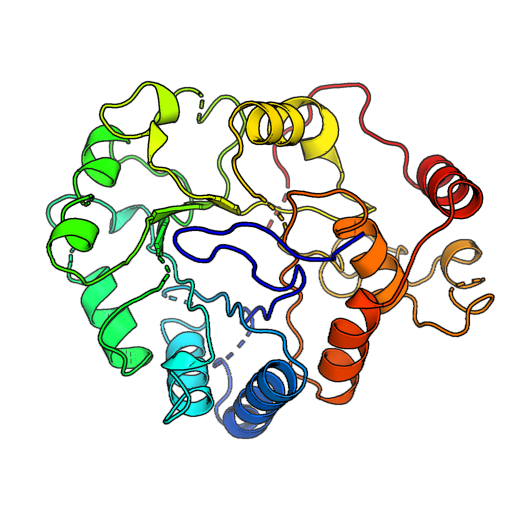 ? 48.035 19.566 16.268 1.00 26.17 100 ARG A CA 1
ATOM 740 C C . ARG A 1 122 ? 47.816 18.620 15.078 1.00 25.38 100 ARG A C 1
ATOM 741 O O . ARG A 1 122 ? 47.280 17.516 15.221 1.00 25.03 100 ARG A O 1
ATOM 749 N N . ARG A 1 123 ? 48.268 19.018 13.907 1.00 23.36 101 ARG A N 1
ATOM 750 C CA . ARG A 1 123 ? 48.040 18.168 12.722 1.00 24.20 101 ARG A CA 1
ATOM 751 C C . ARG A 1 123 ? 48.777 16.831 12.811 1.00 23.99 101 ARG A C 1
ATOM 752 O O . ARG A 1 123 ? 48.256 15.802 12.407 1.00 25.23 101 ARG A O 1
ATOM 760 N N . LEU A 1 124 ? 49.992 16.839 13.331 1.00 24.07 102 LEU A N 1
ATOM 761 C CA . LEU A 1 124 ? 50.763 15.614 13.539 1.00 24.86 102 LEU A CA 1
ATOM 762 C C . LEU A 1 124 ? 50.291 14.828 14.756 1.00 26.41 102 LEU A C 1
ATOM 763 O O . LEU A 1 124 ? 50.770 13.713 14.953 1.00 26.88 102 LEU A O 1
ATOM 768 N N . GLN A 1 125 ? 49.437 15.438 15.578 1.00 26.26 103 GLN A N 1
ATOM 769 C CA A GLN A 1 125 ? 48.949 14.899 16.860 0.50 27.56 103 GLN A CA 1
ATOM 770 C CA B GLN A 1 125 ? 48.944 14.772 16.787 0.50 27.45 103 GLN A CA 1
ATOM 771 C C . GLN A 1 125 ? 50.087 14.302 17.690 1.00 26.78 103 GLN A C 1
ATOM 772 O O . GLN A 1 125 ? 50.029 13.199 18.236 1.00 26.33 103 GLN A O 1
ATOM 783 N N . THR A 1 126 ? 51.124 15.110 17.831 1.00 24.71 104 THR A N 1
ATOM 784 C CA . THR A 1 126 ? 52.233 14.823 18.701 1.00 24.37 104 THR A CA 1
ATOM 785 C C . THR A 1 126 ? 52.578 16.110 19.436 1.00 23.71 104 THR A C 1
ATOM 786 O O . THR A 1 126 ? 52.249 17.196 18.997 1.00 25.03 104 THR A O 1
ATOM 790 N N . ASP A 1 127 ? 53.241 15.997 20.569 1.00 22.74 105 ASP A N 1
ATOM 791 C CA . ASP A 1 127 ? 53.561 17.154 21.390 1.00 23.79 105 ASP A CA 1
ATOM 792 C C . ASP A 1 127 ? 54.941 17.738 21.133 1.00 24.22 105 ASP A C 1
ATOM 793 O O . ASP A 1 127 ? 55.266 18.754 21.702 1.00 24.57 105 ASP A O 1
ATOM 798 N N . TYR A 1 128 ? 55.744 17.143 20.232 1.00 24.23 106 TYR A N 1
ATOM 799 C CA . TYR A 1 128 ? 57.039 17.688 19.919 1.00 23.87 106 TYR A CA 1
ATOM 800 C C . TYR A 1 128 ? 57.503 17.211 18.546 1.00 22.88 106 TYR A C 1
ATOM 801 O O . TYR A 1 128 ? 57.097 16.149 18.055 1.00 22.13 106 TYR A O 1
ATOM 810 N N . LEU A 1 129 ? 58.415 17.991 17.990 1.00 22.23 107 LEU A N 1
ATOM 811 C CA . LEU A 1 129 ? 59.123 17.631 16.775 1.00 22.83 107 LEU A CA 1
ATOM 812 C C . LEU A 1 129 ? 60.556 17.256 17.151 1.00 22.57 107 LEU A C 1
ATOM 813 O O . LEU A 1 129 ? 61.155 17.892 17.999 1.00 23.40 107 LEU A O 1
ATOM 818 N N . ASP A 1 130 ? 61.147 16.285 16.451 1.00 22.24 108 ASP A N 1
ATOM 819 C CA . ASP A 1 130 ? 62.583 16.084 16.587 1.00 22.96 108 ASP A CA 1
ATOM 820 C C . ASP A 1 130 ? 63.445 17.194 15.963 1.00 23.10 108 ASP A C 1
ATOM 821 O O . ASP A 1 130 ? 64.525 17.505 16.451 1.00 24.76 108 ASP A O 1
ATOM 834 N N . TYR A 1 132 ? 62.950 21.028 13.545 1.00 22.74 110 TYR A N 1
ATOM 835 C CA . TYR A 1 132 ? 62.085 22.045 12.917 1.00 21.67 110 TYR A CA 1
ATOM 836 C C . TYR A 1 132 ? 62.954 22.964 12.138 1.00 21.77 110 TYR A C 1
ATOM 837 O O . TYR A 1 132 ? 63.934 23.464 12.667 1.00 22.33 110 TYR A O 1
ATOM 846 N N . LEU A 1 133 ? 62.630 23.145 10.851 1.00 20.41 111 LEU A N 1
ATOM 847 C CA . LEU A 1 133 ? 63.463 23.869 9.901 1.00 21.14 111 LEU A CA 1
ATOM 848 C C . LEU A 1 133 ? 62.839 25.163 9.393 1.00 20.74 111 LEU A C 1
ATOM 849 O O . LEU A 1 133 ? 61.640 25.227 9.030 1.00 20.50 111 LEU A O 1
ATOM 854 N N . LEU A 1 134 ? 63.655 26.173 9.331 1.00 20.92 112 LEU A N 1
ATOM 855 C CA . LEU A 1 134 ? 63.297 27.344 8.546 1.00 21.02 112 LEU A CA 1
ATOM 856 C C . LEU A 1 134 ? 63.252 26.875 7.120 1.00 21.25 112 LEU A C 1
ATOM 857 O O . LEU A 1 134 ? 64.238 26.377 6.622 1.00 22.72 112 LEU A O 1
ATOM 862 N N . HIS A 1 135 ? 62.123 27.042 6.458 1.00 20.69 113 HIS A N 1
ATOM 863 C CA . HIS A 1 135 ? 61.905 26.416 5.158 1.00 20.96 113 HIS A CA 1
ATOM 864 C C . HIS A 1 135 ? 62.775 27.051 4.056 1.00 21.48 113 HIS A C 1
ATOM 865 O O . HIS A 1 135 ? 63.274 26.356 3.151 1.00 21.51 113 HIS A O 1
ATOM 872 N N . TRP A 1 136 ? 62.949 28.353 4.150 1.00 22.26 114 TRP A N 1
ATOM 873 C CA . TRP A 1 136 ? 63.924 29.067 3.357 1.00 23.45 114 TRP A CA 1
ATOM 874 C C . TRP A 1 136 ? 64.147 30.421 4.006 1.00 24.04 114 TRP A C 1
ATOM 875 O O . TRP A 1 136 ? 63.425 30.766 4.935 1.00 23.42 114 TRP A O 1
ATOM 886 N N . ARG A 1 137 ? 65.104 31.203 3.504 1.00 24.83 115 ARG A N 1
ATOM 887 C CA . ARG A 1 137 ? 65.418 32.462 4.160 1.00 26.39 115 ARG A CA 1
ATOM 888 C C . ARG A 1 137 ? 64.525 33.571 3.578 1.00 27.50 115 ARG A C 1
ATOM 889 O O . ARG A 1 137 ? 64.529 33.811 2.373 1.00 27.13 115 ARG A O 1
ATOM 897 N N . GLY A 1 138 ? 63.736 34.199 4.433 1.00 26.63 116 GLY A N 1
ATOM 898 C CA . GLY A 1 138 ? 62.987 35.362 4.075 1.00 27.44 116 GLY A CA 1
ATOM 899 C C . GLY A 1 138 ? 63.603 36.642 4.629 1.00 29.71 116 GLY A C 1
ATOM 900 O O . GLY A 1 138 ? 64.840 36.805 4.644 1.00 30.52 116 GLY A O 1
ATOM 901 N N . ASP A 1 139 ? 62.740 37.555 5.080 1.00 26.94 117 ASP A N 1
ATOM 902 C CA . ASP A 1 139 ? 63.177 38.890 5.472 1.00 28.40 117 ASP A CA 1
ATOM 903 C C . ASP A 1 139 ? 63.418 39.035 6.962 1.00 28.52 117 ASP A C 1
ATOM 904 O O . ASP A 1 139 ? 64.046 39.979 7.380 1.00 28.04 117 ASP A O 1
ATOM 909 N N . ILE A 1 140 ? 62.925 38.130 7.778 1.00 27.86 118 ILE A N 1
ATOM 910 C CA . ILE A 1 140 ? 63.197 38.246 9.211 1.00 28.89 118 ILE A CA 1
ATOM 911 C C . ILE A 1 140 ? 64.700 38.105 9.493 1.00 28.75 118 ILE A C 1
ATOM 912 O O . ILE A 1 140 ? 65.368 37.217 8.944 1.00 28.42 118 ILE A O 1
ATOM 917 N N . PRO A 1 141 ? 65.260 38.964 10.348 1.00 30.23 119 PRO A N 1
ATOM 918 C CA . PRO A 1 141 ? 66.676 38.751 10.610 1.00 31.45 119 PRO A CA 1
ATOM 919 C C . PRO A 1 141 ? 66.916 37.364 11.257 1.00 31.56 119 PRO A C 1
ATOM 920 O O . PRO A 1 141 ? 66.105 36.854 12.057 1.00 28.73 119 PRO A O 1
ATOM 924 N N . LEU A 1 142 ? 68.028 36.756 10.874 1.00 31.35 120 LEU A N 1
ATOM 925 C CA . LEU A 1 142 ? 68.323 35.410 11.311 1.00 30.71 120 LEU A CA 1
ATOM 926 C C . LEU A 1 142 ? 68.371 35.356 12.831 1.00 30.90 120 LEU A C 1
ATOM 927 O O . LEU A 1 142 ? 67.947 34.337 13.416 1.00 28.77 120 LEU A O 1
ATOM 932 N N . GLN A 1 143 ? 68.880 36.425 13.461 1.00 31.02 121 GLN A N 1
ATOM 933 C CA . GLN A 1 143 ? 69.013 36.414 14.927 1.00 32.39 121 GLN A CA 1
ATOM 934 C C . GLN A 1 143 ? 67.636 36.193 15.569 1.00 32.39 121 GLN A C 1
ATOM 935 O O . GLN A 1 143 ? 67.513 35.465 16.561 1.00 31.72 121 GLN A O 1
ATOM 938 N N . GLU A 1 144 ? 66.606 36.814 15.003 1.00 31.57 122 GLU A N 1
ATOM 939 C CA . GLU A 1 144 ? 65.275 36.707 15.571 1.00 31.54 122 GLU A CA 1
ATOM 940 C C . GLU A 1 144 ? 64.672 35.323 15.347 1.00 29.65 122 GLU A C 1
ATOM 941 O O . GLU A 1 144 ? 64.027 34.777 16.238 1.00 29.03 122 GLU A O 1
ATOM 947 N N . THR A 1 145 ? 64.873 34.736 14.170 1.00 27.64 123 THR A N 1
ATOM 948 C CA . THR A 1 145 ? 64.484 33.356 13.955 1.00 25.80 123 THR A CA 1
ATOM 949 C C . THR A 1 145 ? 65.204 32.373 14.895 1.00 26.58 123 THR A C 1
ATOM 950 O O . THR A 1 145 ? 64.572 31.491 15.500 1.00 26.30 123 THR A O 1
ATOM 954 N N . VAL A 1 146 ? 66.501 32.563 15.077 1.00 27.78 124 VAL A N 1
ATOM 955 C CA . VAL A 1 146 ? 67.262 31.717 15.996 1.00 28.95 124 VAL A CA 1
ATOM 956 C C . VAL A 1 146 ? 66.719 31.810 17.408 1.00 29.59 124 VAL A C 1
ATOM 957 O O . VAL A 1 146 ? 66.526 30.779 18.042 1.00 29.23 124 VAL A O 1
ATOM 961 N N . GLU A 1 147 ? 66.451 33.026 17.882 1.00 31.83 125 GLU A N 1
ATOM 962 C CA . GLU A 1 147 ? 65.881 33.230 19.217 1.00 34.25 125 GLU A CA 1
ATOM 963 C C . GLU A 1 147 ? 64.535 32.548 19.371 1.00 31.28 125 GLU A C 1
ATOM 964 O O . GLU A 1 147 ? 64.221 31.960 20.411 1.00 30.41 125 GLU A O 1
ATOM 970 N N . ALA A 1 148 ? 63.741 32.606 18.331 1.00 28.37 126 ALA A N 1
ATOM 971 C CA . ALA A 1 148 ? 62.437 31.985 18.362 1.00 28.95 126 ALA A CA 1
ATOM 972 C C . ALA A 1 148 ? 62.560 30.452 18.385 1.00 27.59 126 ALA A C 1
ATOM 973 O O . ALA A 1 148 ? 61.814 29.761 19.087 1.00 27.17 126 ALA A O 1
ATOM 983 N N . GLU A 1 150 ? 65.108 28.826 19.531 1.00 29.48 128 GLU A N 1
ATOM 984 C CA . GLU A 1 150 ? 65.676 28.472 20.841 1.00 31.38 128 GLU A CA 1
ATOM 985 C C . GLU A 1 150 ? 64.605 28.439 21.923 1.00 32.15 128 GLU A C 1
ATOM 986 O O . GLU A 1 150 ? 64.672 27.623 22.851 1.00 32.93 128 GLU A O 1
ATOM 992 N N . LYS A 1 151 ? 63.620 29.314 21.809 1.00 32.64 129 LYS A N 1
ATOM 993 C CA . LYS A 1 151 ? 62.495 29.325 22.728 1.00 34.31 129 LYS A CA 1
ATOM 994 C C . LYS A 1 151 ? 61.638 28.052 22.601 1.00 32.04 129 LYS A C 1
ATOM 995 O O . LYS A 1 151 ? 61.185 27.493 23.596 1.00 32.52 129 LYS A O 1
ATOM 1001 N N . LEU A 1 152 ? 61.381 27.602 21.377 1.00 28.64 130 LEU A N 1
ATOM 1002 C CA . LEU A 1 152 ? 60.710 26.324 21.202 1.00 26.97 130 LEU A CA 1
ATOM 1003 C C . LEU A 1 152 ? 61.504 25.155 21.757 1.00 27.04 130 LEU A C 1
ATOM 1004 O O . LEU A 1 152 ? 60.916 24.231 22.312 1.00 27.16 130 LEU A O 1
ATOM 1009 N N . VAL A 1 153 ? 62.829 25.194 21.640 1.00 26.92 131 VAL A N 1
ATOM 1010 C CA . VAL A 1 153 ? 63.673 24.170 22.249 1.00 27.34 131 VAL A CA 1
ATOM 1011 C C . VAL A 1 153 ? 63.538 24.220 23.783 1.00 29.60 131 VAL A C 1
ATOM 1012 O O . VAL A 1 153 ? 63.297 23.222 24.413 1.00 29.20 131 VAL A O 1
ATOM 1016 N N . ALA A 1 154 ? 63.636 25.398 24.364 1.00 31.52 132 ALA A N 1
ATOM 1017 C CA . ALA A 1 154 ? 63.491 25.507 25.818 1.00 35.71 132 ALA A CA 1
ATOM 1018 C C . ALA A 1 154 ? 62.118 25.056 26.290 1.00 36.90 132 ALA A C 1
ATOM 1019 O O . ALA A 1 154 ? 62.007 24.504 27.355 1.00 38.94 132 ALA A O 1
ATOM 1021 N N . GLU A 1 155 ? 61.072 25.319 25.535 1.00 35.58 133 GLU A N 1
ATOM 1022 C CA . GLU A 1 155 ? 59.730 24.879 25.919 1.00 38.73 133 GLU A CA 1
ATOM 1023 C C . GLU A 1 155 ? 59.497 23.402 25.743 1.00 36.79 133 GLU A C 1
ATOM 1024 O O . GLU A 1 155 ? 58.481 22.916 26.194 1.00 37.52 133 GLU A O 1
ATOM 1030 N N . GLY A 1 156 ? 60.373 22.718 25.015 1.00 34.13 134 GLY A N 1
ATOM 1031 C CA . GLY A 1 156 ? 60.199 21.300 24.739 1.00 32.72 134 GLY A CA 1
ATOM 1032 C C . GLY A 1 156 ? 59.344 20.988 23.507 1.00 31.14 134 GLY A C 1
ATOM 1033 O O . GLY A 1 156 ? 58.987 19.831 23.303 1.00 31.09 134 GLY A O 1
ATOM 1034 N N . LYS A 1 157 ? 59.008 21.988 22.684 1.00 28.85 135 LYS A N 1
ATOM 1035 C CA . LYS A 1 157 ? 58.178 21.743 21.520 1.00 28.44 135 LYS A CA 1
ATOM 1036 C C . LYS A 1 157 ? 58.952 21.188 20.359 1.00 25.64 135 LYS A C 1
ATOM 1037 O O . LYS A 1 157 ? 58.367 20.507 19.516 1.00 24.65 135 LYS A O 1
ATOM 1043 N N . ILE A 1 158 ? 60.241 21.506 20.307 1.00 25.24 136 ILE A N 1
ATOM 1044 C CA . ILE A 1 158 ? 61.113 20.940 19.294 1.00 24.97 136 ILE A CA 1
ATOM 1045 C C . ILE A 1 158 ? 62.386 20.513 20.054 1.00 25.96 136 ILE A C 1
ATOM 1046 O O . ILE A 1 158 ? 62.793 21.138 21.075 1.00 26.05 136 ILE A O 1
ATOM 1051 N N . ARG A 1 159 ? 62.986 19.417 19.615 1.00 25.83 137 ARG A N 1
ATOM 1052 C CA . ARG A 1 159 ? 64.246 18.997 20.226 1.00 26.78 137 ARG A CA 1
ATOM 1053 C C . ARG A 1 159 ? 65.481 19.772 19.672 1.00 26.93 137 ARG A C 1
ATOM 1054 O O . ARG A 1 159 ? 66.433 20.059 20.385 1.00 26.77 137 ARG A O 1
ATOM 1062 N N . ARG A 1 160 ? 65.449 20.063 18.382 1.00 25.53 138 ARG A N 1
ATOM 1063 C CA . ARG A 1 160 ? 66.481 20.777 17.687 1.00 25.80 138 ARG A CA 1
ATOM 1064 C C . ARG A 1 160 ? 65.859 21.526 16.542 1.00 24.53 138 ARG A C 1
ATOM 1065 O O . ARG A 1 160 ? 64.751 21.210 16.103 1.00 24.49 138 ARG A O 1
ATOM 1073 N N . TRP A 1 161 ? 66.556 22.565 16.105 1.00 24.89 139 TRP A N 1
ATOM 1074 C CA . TRP A 1 161 ? 66.180 23.312 14.893 1.00 24.96 139 TRP A CA 1
ATOM 1075 C C . TRP A 1 161 ? 67.266 23.222 13.828 1.00 24.65 139 TRP A C 1
ATOM 1076 O O . TRP A 1 161 ? 68.476 22.986 14.108 1.00 26.33 139 TRP A O 1
ATOM 1087 N N . GLY A 1 162 ? 66.849 23.466 12.589 1.00 23.61 140 GLY A N 1
ATOM 1088 C CA . GLY A 1 162 ? 67.786 23.587 11.491 1.00 23.85 140 GLY A CA 1
ATOM 1089 C C . GLY A 1 162 ? 67.176 24.469 10.420 1.00 23.31 140 GLY A C 1
ATOM 1090 O O . GLY A 1 162 ? 66.232 25.241 10.682 1.00 22.07 140 GLY A O 1
ATOM 1091 N N . VAL A 1 163 ? 67.748 24.392 9.220 1.00 23.14 141 VAL A N 1
ATOM 1092 C CA . VAL A 1 163 ? 67.342 25.227 8.142 1.00 23.94 141 VAL A CA 1
ATOM 1093 C C . VAL A 1 163 ? 67.243 24.472 6.820 1.00 24.14 141 VAL A C 1
ATOM 1094 O O . VAL A 1 163 ? 67.628 23.299 6.724 1.00 24.98 141 VAL A O 1
ATOM 1098 N N . SER A 1 164 ? 66.714 25.158 5.804 1.00 23.57 142 SER A N 1
ATOM 1099 C CA . SER A 1 164 ? 66.560 24.554 4.472 1.00 23.95 142 SER A CA 1
ATOM 1100 C C . SER A 1 164 ? 66.826 25.619 3.412 1.00 24.19 142 SER A C 1
ATOM 1101 O O . SER A 1 164 ? 66.525 26.777 3.638 1.00 23.92 142 SER A O 1
ATOM 1104 N N . ASN A 1 165 ? 67.391 25.224 2.278 1.00 24.89 143 ASN A N 1
ATOM 1105 C CA . ASN A 1 165 ? 67.584 26.131 1.155 1.00 26.26 143 ASN A CA 1
ATOM 1106 C C . ASN A 1 165 ? 68.532 27.312 1.425 1.00 27.27 143 ASN A C 1
ATOM 1107 O O . ASN A 1 165 ? 68.445 28.345 0.776 1.00 28.64 143 ASN A O 1
ATOM 1112 N N . LEU A 1 166 ? 69.452 27.119 2.358 1.00 28.25 144 LEU A N 1
ATOM 1113 C CA . LEU A 1 166 ? 70.484 28.117 2.648 1.00 30.44 144 LEU A CA 1
ATOM 1114 C C . LEU A 1 166 ? 71.766 27.746 1.935 1.00 31.25 144 LEU A C 1
ATOM 1115 O O . LEU A 1 166 ? 72.261 26.634 2.081 1.00 29.90 144 LEU A O 1
ATOM 1120 N N . ASP A 1 167 ? 72.303 28.680 1.172 1.00 32.49 145 ASP A N 1
ATOM 1121 C CA . ASP A 1 167 ? 73.584 28.499 0.500 1.00 34.11 145 ASP A CA 1
ATOM 1122 C C . ASP A 1 167 ? 74.750 28.770 1.467 1.00 35.22 145 ASP A C 1
ATOM 1123 O O . ASP A 1 167 ? 74.551 29.122 2.613 1.00 33.04 145 ASP A O 1
ATOM 1128 N N . THR A 1 168 ? 75.986 28.559 1.004 1.00 36.63 146 THR A N 1
ATOM 1129 C CA . THR A 1 168 ? 77.153 28.735 1.883 1.00 38.64 146 THR A CA 1
ATOM 1130 C C . THR A 1 168 ? 77.220 30.128 2.500 1.00 38.21 146 THR A C 1
ATOM 1131 O O . THR A 1 168 ? 77.498 30.259 3.680 1.00 37.65 146 THR A O 1
ATOM 1135 N N . GLU A 1 169 ? 76.953 31.182 1.723 1.00 38.40 147 GLU 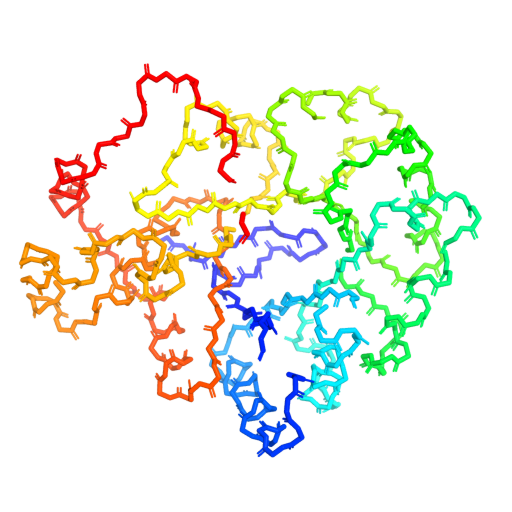A N 1
ATOM 1136 C CA . GLU A 1 169 ? 76.917 32.540 2.274 1.00 38.75 147 GLU A CA 1
ATOM 1137 C C . GLU A 1 169 ? 75.882 32.670 3.398 1.00 37.55 147 GLU A C 1
ATOM 1138 O O . GLU A 1 169 ? 76.130 33.322 4.418 1.00 37.49 147 GLU A O 1
ATOM 1140 N N . ASP A 1 170 ? 74.708 32.078 3.208 1.00 36.22 148 ASP A N 1
ATOM 1141 C CA . ASP A 1 170 ? 73.664 32.156 4.223 1.00 36.03 148 ASP A CA 1
ATOM 1142 C C . ASP A 1 170 ? 74.086 31.372 5.446 1.00 35.14 148 ASP A C 1
ATOM 1143 O O . ASP A 1 170 ? 73.828 31.809 6.546 1.00 34.58 148 ASP A O 1
ATOM 1156 N N . GLN A 1 172 ? 77.156 30.833 6.529 1.00 38.83 150 GLN A N 1
ATOM 1157 C CA . GLN A 1 172 ? 78.157 31.656 7.231 1.00 42.01 150 GLN A CA 1
ATOM 1158 C C . GLN A 1 172 ? 77.489 32.778 8.025 1.00 41.05 150 GLN A C 1
ATOM 1159 O O . GLN A 1 172 ? 77.883 33.022 9.165 1.00 42.25 150 GLN A O 1
ATOM 1165 N N . ALA A 1 173 ? 76.501 33.462 7.431 1.00 38.54 151 ALA A N 1
ATOM 1166 C CA . ALA A 1 173 ? 75.708 34.484 8.156 1.00 38.58 151 ALA A CA 1
ATOM 1167 C C . ALA A 1 173 ? 74.987 33.904 9.385 1.00 37.57 151 ALA A C 1
ATOM 1168 O O . ALA A 1 173 ? 74.965 34.512 10.467 1.00 36.95 151 ALA A O 1
ATOM 1170 N N . LEU A 1 174 ? 74.430 32.716 9.235 1.00 36.40 152 LEU A N 1
ATOM 1171 C CA . LEU A 1 174 ? 73.777 32.074 10.354 1.00 36.31 152 LEU A CA 1
ATOM 1172 C C . LEU A 1 174 ? 74.757 31.756 11.468 1.00 38.76 152 LEU A C 1
ATOM 1173 O O . LEU A 1 174 ? 74.497 31.997 12.615 1.00 36.98 152 LEU A O 1
ATOM 1178 N N . TRP A 1 175 ? 75.907 31.232 11.095 1.00 41.21 153 TRP A N 1
ATOM 1179 C CA . TRP A 1 175 ? 76.893 30.827 12.074 1.00 43.84 153 TRP A CA 1
ATOM 1180 C C . TRP A 1 175 ? 77.341 32.000 12.880 1.00 46.49 153 TRP A C 1
ATOM 1181 O O . TRP A 1 175 ? 77.597 31.886 14.036 1.00 50.58 153 TRP A O 1
ATOM 1192 N N . ARG A 1 176 ? 77.397 33.146 12.237 1.00 46.03 154 ARG A N 1
ATOM 1193 C CA . ARG A 1 176 ? 77.753 34.381 12.894 1.00 48.08 154 ARG A CA 1
ATOM 1194 C C . ARG A 1 176 ? 76.758 34.861 13.934 1.00 46.73 154 ARG A C 1
ATOM 1195 O O . ARG A 1 176 ? 77.116 35.647 14.784 1.00 47.91 154 ARG A O 1
ATOM 1203 N N . THR A 1 177 ? 75.499 34.455 13.832 1.00 42.41 155 THR A N 1
ATOM 1204 C CA . THR A 1 177 ? 74.497 34.925 14.781 1.00 42.45 155 THR A CA 1
ATOM 1205 C C . THR A 1 177 ? 74.594 34.258 16.146 1.00 43.13 155 THR A C 1
ATOM 1206 O O . THR A 1 177 ? 75.089 33.190 16.247 1.00 42.11 155 THR A O 1
ATOM 1210 N N . ALA A 1 178 ? 74.104 34.902 17.181 1.00 42.89 156 ALA A N 1
ATOM 1211 C CA . ALA A 1 178 ? 74.163 34.301 18.494 1.00 44.05 156 ALA A CA 1
ATOM 1212 C C . ALA A 1 178 ? 73.320 33.032 18.500 1.00 42.05 156 ALA A C 1
ATOM 1213 O O . ALA A 1 178 ? 72.163 33.043 18.065 1.00 42.84 156 ALA A O 1
ATOM 1215 N N . ASP A 1 179 ? 73.930 31.931 18.921 1.00 41.71 157 ASP A N 1
ATOM 1216 C CA . ASP A 1 179 ? 73.301 30.601 18.912 1.00 41.01 157 ASP A CA 1
ATOM 1217 C C . ASP A 1 179 ? 73.078 29.943 17.539 1.00 37.71 157 ASP A C 1
ATOM 1218 O O . ASP A 1 179 ? 72.548 28.830 17.455 1.00 35.65 157 ASP A O 1
ATOM 1223 N N . GLY A 1 180 ? 73.503 30.608 16.468 1.00 37.01 158 GLY A N 1
ATOM 1224 C CA . GLY A 1 180 ? 73.304 30.073 15.116 1.00 35.55 158 GLY A CA 1
ATOM 1225 C C . GLY A 1 180 ? 74.030 28.766 14.899 1.00 35.80 158 GLY A C 1
ATOM 1226 O O . GLY A 1 180 ? 73.583 27.912 14.141 1.00 33.11 158 GLY A O 1
ATOM 1227 N N . GLU A 1 181 ? 75.121 28.585 15.636 1.00 37.24 159 GLU A N 1
ATOM 1228 C CA . GLU A 1 181 ? 75.865 27.344 15.598 1.00 39.34 159 GLU A CA 1
ATOM 1229 C C . GLU A 1 181 ? 75.112 26.150 16.175 1.00 38.19 159 GLU A C 1
ATOM 1230 O O . GLU A 1 181 ? 75.628 25.057 16.085 1.00 36.76 159 GLU A O 1
ATOM 1236 N N . HIS A 1 182 ? 73.924 26.342 16.761 1.00 36.51 160 HIS A N 1
ATOM 1237 C CA . HIS A 1 182 ? 73.096 25.204 17.196 1.00 36.90 160 HIS A CA 1
ATOM 1238 C C . HIS A 1 182 ? 72.306 24.598 16.038 1.00 33.67 160 HIS A C 1
ATOM 1239 O O . HIS A 1 182 ? 71.663 23.570 16.182 1.00 32.31 160 HIS A O 1
ATOM 1246 N N . CYS A 1 183 ? 72.373 25.228 14.876 1.00 32.41 161 CYS A N 1
ATOM 1247 C CA . CYS A 1 183 ? 71.707 24.689 13.696 1.00 31.36 161 CYS A CA 1
ATOM 1248 C C . CYS A 1 183 ? 72.084 23.215 13.475 1.00 30.95 161 CYS A C 1
ATOM 1249 O O . CYS A 1 183 ? 73.259 22.874 13.417 1.00 30.35 161 CYS A O 1
ATOM 1252 N N . ALA A 1 184 ? 71.095 22.343 13.379 1.00 29.37 162 ALA A N 1
ATOM 1253 C CA . ALA A 1 184 ? 71.357 20.908 13.395 1.00 29.36 162 ALA A CA 1
ATOM 1254 C C . ALA A 1 184 ? 71.441 20.268 12.024 1.00 29.28 162 ALA A C 1
ATOM 1255 O O . ALA A 1 184 ? 71.907 19.141 11.923 1.00 29.06 162 ALA A O 1
ATOM 1257 N N . THR A 1 185 ? 70.926 20.939 10.985 1.00 27.98 163 THR A N 1
ATOM 1258 C CA . THR A 1 185 ? 70.967 20.419 9.632 1.00 28.13 163 THR A CA 1
ATOM 1259 C C . THR A 1 185 ? 70.657 21.524 8.658 1.00 27.63 163 THR A C 1
ATOM 1260 O O . THR A 1 185 ? 70.104 22.553 9.022 1.00 26.65 163 THR A O 1
ATOM 1264 N N . ASN A 1 186 ? 71.051 21.307 7.410 1.00 27.69 164 ASN A N 1
ATOM 1265 C CA . ASN A 1 186 ? 70.589 22.088 6.267 1.00 27.15 164 ASN A CA 1
ATOM 1266 C C . ASN A 1 186 ? 70.045 21.155 5.193 1.00 26.91 164 ASN A C 1
ATOM 1267 O O . ASN A 1 186 ? 70.756 20.237 4.765 1.00 27.98 164 ASN A O 1
ATOM 1272 N N . GLN A 1 187 ? 68.788 21.384 4.798 1.00 24.97 165 GLN A N 1
ATOM 1273 C CA . GLN A 1 187 ? 68.108 20.591 3.802 1.00 23.94 165 GLN A CA 1
ATOM 1274 C C . GLN A 1 187 ? 68.116 21.289 2.454 1.00 24.27 165 GLN A C 1
ATOM 1275 O O . GLN A 1 187 ? 67.510 22.354 2.298 1.00 25.03 165 GLN A O 1
ATOM 1281 N N . VAL A 1 188 ? 68.771 20.650 1.494 1.00 25.03 166 VAL A N 1
ATOM 1282 C CA . VAL A 1 188 ? 69.002 21.213 0.143 1.00 26.00 166 VAL A CA 1
ATOM 1283 C C . VAL A 1 188 ? 68.833 20.204 -0.962 1.00 26.91 166 VAL A C 1
ATOM 1284 O O . VAL A 1 188 ? 68.901 19.003 -0.733 1.00 26.61 166 VAL A O 1
ATOM 1288 N N . LEU A 1 189 ? 68.600 20.689 -2.177 1.00 27.11 167 LEU A N 1
ATOM 1289 C CA . LEU A 1 189 ? 68.447 19.833 -3.288 1.00 28.85 167 LEU A CA 1
ATOM 1290 C C . LEU A 1 189 ? 69.765 19.152 -3.678 1.00 29.44 167 LEU A C 1
ATOM 1291 O O . LEU A 1 189 ? 70.787 19.810 -3.909 1.00 30.87 167 LEU A O 1
ATOM 1296 N N . TYR A 1 190 ? 69.748 17.825 -3.816 1.00 29.71 168 TYR A N 1
ATOM 1297 C CA . TYR A 1 190 ? 70.946 17.110 -4.227 1.00 30.17 168 TYR A CA 1
ATOM 1298 C C . TYR A 1 190 ? 70.608 15.806 -4.910 1.00 30.78 168 TYR A C 1
ATOM 1299 O O . TYR A 1 190 ? 69.896 14.981 -4.347 1.00 30.23 168 TYR A O 1
ATOM 1308 N N . HIS A 1 191 ? 71.119 15.623 -6.134 1.00 31.50 169 HIS A N 1
ATOM 1309 C CA . HIS A 1 191 ? 71.043 14.313 -6.784 1.00 32.16 169 HIS A CA 1
ATOM 1310 C C . HIS A 1 191 ? 72.111 14.243 -7.852 1.00 33.63 169 HIS A C 1
ATOM 1311 O O . HIS A 1 191 ? 72.757 15.246 -8.133 1.00 32.87 169 HIS A O 1
ATOM 1318 N N . LEU A 1 192 ? 72.281 13.078 -8.463 1.00 35.18 170 LEU A N 1
ATOM 1319 C CA . LEU A 1 192 ? 73.375 12.907 -9.466 1.00 38.09 170 LEU A CA 1
ATOM 1320 C C . LEU A 1 192 ? 73.452 13.969 -10.564 1.00 38.67 170 LEU A C 1
ATOM 1321 O O . LEU A 1 192 ? 74.529 14.353 -11.016 1.00 40.34 170 LEU A O 1
ATOM 1326 N N . ALA A 1 193 ? 72.315 14.397 -11.046 1.00 38.44 171 ALA A N 1
ATOM 1327 C CA . ALA A 1 193 ? 72.266 15.406 -12.066 1.00 39.76 171 ALA A CA 1
ATOM 1328 C C . ALA A 1 193 ? 72.204 16.854 -11.554 1.00 39.17 171 ALA A C 1
ATOM 1329 O O . ALA A 1 193 ? 72.069 17.768 -12.350 1.00 39.56 171 ALA A O 1
ATOM 1331 N N . SER A 1 194 ? 72.296 17.067 -10.245 1.00 37.86 172 SER A N 1
ATOM 1332 C CA . SER A 1 194 ? 72.420 18.408 -9.661 1.00 37.12 172 SER A CA 1
ATOM 1333 C C . SER A 1 194 ? 73.289 18.331 -8.437 1.00 36.53 172 SER A C 1
ATOM 1334 O O . SER A 1 194 ? 72.789 18.182 -7.316 1.00 34.79 172 SER A O 1
ATOM 1337 N N . ARG A 1 195 ? 74.585 18.397 -8.681 1.00 37.85 173 ARG A N 1
ATOM 1338 C CA . ARG A 1 195 ? 75.654 18.164 -7.695 1.00 39.16 173 ARG A CA 1
ATOM 1339 C C . ARG A 1 195 ? 76.335 19.414 -7.199 1.00 38.22 173 ARG A C 1
ATOM 1340 O O . ARG A 1 195 ? 77.429 19.339 -6.645 1.00 38.67 173 ARG A O 1
ATOM 1348 N N . GLY A 1 196 ? 75.763 20.572 -7.441 1.00 37.83 174 GLY A N 1
ATOM 1349 C CA . GLY A 1 196 ? 76.486 21.839 -7.184 1.00 39.09 174 GLY A CA 1
ATOM 1350 C C . GLY A 1 196 ? 76.936 22.024 -5.735 1.00 37.69 174 GLY A C 1
ATOM 1351 O O . GLY A 1 196 ? 77.942 22.674 -5.462 1.00 37.57 174 GLY A O 1
ATOM 1352 N N . ILE A 1 197 ? 76.197 21.464 -4.795 1.00 35.99 175 ILE A N 1
ATOM 1353 C CA . ILE A 1 197 ? 76.585 21.636 -3.409 1.00 35.48 175 ILE A CA 1
ATOM 1354 C C . ILE A 1 197 ? 77.919 20.999 -3.065 1.00 36.45 175 ILE A C 1
ATOM 1355 O O . ILE A 1 197 ? 78.486 21.336 -2.039 1.00 37.13 175 ILE A O 1
ATOM 1360 N N . GLU A 1 198 ? 78.412 20.086 -3.899 1.00 37.00 176 GLU A N 1
ATOM 1361 C CA . GLU A 1 198 ? 79.722 19.475 -3.657 1.00 38.72 176 GLU A CA 1
ATOM 1362 C C . GLU A 1 198 ? 80.897 20.464 -3.717 1.00 40.51 176 GLU A C 1
ATOM 1363 O O . GLU A 1 198 ? 81.946 20.204 -3.130 1.00 42.16 176 GLU A O 1
ATOM 1369 N N . TYR A 1 199 ? 80.732 21.614 -4.374 1.00 48.55 177 TYR A N 1
ATOM 1370 C CA . TYR A 1 199 ? 81.868 22.540 -4.526 1.00 50.31 177 TYR A CA 1
AT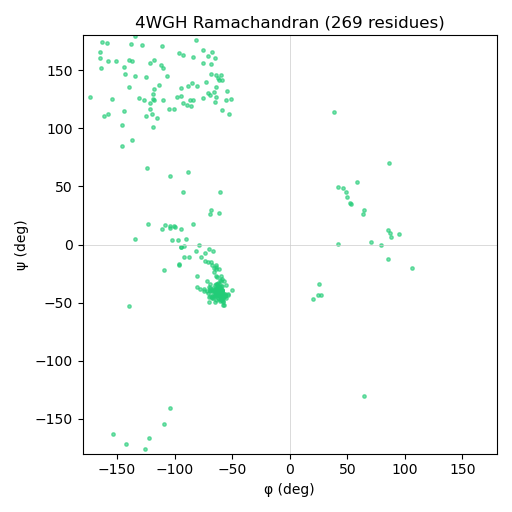OM 1371 C C . TYR A 1 199 ? 82.220 23.292 -3.258 1.00 50.50 177 TYR A C 1
ATOM 1372 O O . TYR A 1 199 ? 83.352 23.527 -2.986 1.00 52.20 177 TYR A O 1
ATOM 1381 N N . ASP A 1 200 ? 81.212 23.687 -2.513 1.00 49.15 178 ASP A N 1
ATOM 1382 C CA . ASP A 1 200 ? 81.345 24.667 -1.442 1.00 50.33 178 ASP A CA 1
ATOM 1383 C C . ASP A 1 200 ? 80.521 24.304 -0.189 1.00 47.65 178 ASP A C 1
ATOM 1384 O O . ASP A 1 200 ? 81.064 24.241 0.914 1.00 46.92 178 ASP A O 1
ATOM 1389 N N . LEU A 1 201 ? 79.224 24.052 -0.379 1.00 46.18 179 LEU A N 1
ATOM 1390 C CA . LEU A 1 201 ? 78.294 23.884 0.750 1.00 46.03 179 LEU A CA 1
ATOM 1391 C C . LEU A 1 201 ? 78.543 22.593 1.520 1.00 46.00 179 LEU A C 1
ATOM 1392 O O . LEU A 1 201 ? 78.626 22.607 2.738 1.00 46.04 179 LEU A O 1
ATOM 1397 N N . LEU A 1 202 ? 78.641 21.470 0.827 1.00 46.99 180 LEU A N 1
ATOM 1398 C CA . LEU A 1 202 ? 78.873 20.208 1.541 1.00 49.14 180 LEU A CA 1
ATOM 1399 C C . LEU A 1 202 ? 80.212 20.267 2.296 1.00 49.63 180 LEU A C 1
ATOM 1400 O O . LEU A 1 202 ? 80.267 19.890 3.465 1.00 51.05 180 LEU A O 1
ATOM 1405 N N . PRO A 1 203 ? 81.290 20.727 1.641 1.00 49.37 181 PRO A N 1
ATOM 1406 C CA . PRO A 1 203 ? 82.526 20.814 2.416 1.00 51.33 181 PRO A CA 1
ATOM 1407 C C . PRO A 1 203 ? 82.395 21.714 3.652 1.00 50.36 181 PRO A C 1
ATOM 1408 O O . PRO A 1 203 ? 82.915 21.373 4.712 1.00 52.37 181 PRO A O 1
ATOM 1412 N N . TRP A 1 204 ? 81.701 22.840 3.523 1.00 48.48 182 TRP A N 1
ATOM 1413 C CA . TRP A 1 204 ? 81.443 23.708 4.659 1.00 48.11 182 TRP A CA 1
ATOM 1414 C C . TRP A 1 204 ? 80.678 22.962 5.748 1.00 47.92 182 TRP A C 1
ATOM 1415 O O . TRP A 1 204 ? 81.017 23.065 6.926 1.00 48.97 182 TRP A O 1
ATOM 1426 N N . CYS A 1 205 ? 79.645 22.233 5.348 1.00 47.36 183 CYS A N 1
ATOM 1427 C CA . CYS A 1 205 ? 78.850 21.495 6.300 1.00 48.54 183 CYS A CA 1
ATOM 1428 C C . CYS A 1 205 ? 79.701 20.436 6.962 1.00 51.42 183 CYS A C 1
ATOM 1429 O O . CYS A 1 205 ? 79.692 20.287 8.146 1.00 51.91 183 CYS A O 1
ATOM 1432 N N . GLN A 1 206 ? 80.496 19.771 6.158 1.00 54.07 184 GLN A N 1
ATOM 1433 C CA . GLN A 1 206 ? 81.377 18.728 6.622 1.00 59.26 184 GLN A CA 1
ATOM 1434 C C . GLN A 1 206 ? 82.373 19.264 7.617 1.00 59.93 184 GLN A C 1
ATOM 1435 O O . GLN A 1 206 ? 82.593 18.671 8.625 1.00 62.12 184 GLN A O 1
ATOM 1441 N N . GLN A 1 207 ? 82.916 20.432 7.370 1.00 44.10 185 GLN A N 1
ATOM 1442 C CA . GLN A 1 207 ? 83.807 21.068 8.316 1.00 46.75 185 GLN A CA 1
ATOM 1443 C C . GLN A 1 207 ? 83.166 21.409 9.653 1.00 47.80 185 GLN A C 1
ATOM 1444 O O . GLN A 1 207 ? 83.811 21.445 10.659 1.00 49.53 185 GLN A O 1
ATOM 1446 N N . HIS A 1 208 ? 81.890 21.737 9.645 1.00 45.71 186 HIS A N 1
ATOM 1447 C CA . HIS A 1 208 ? 81.210 22.156 10.845 1.00 46.33 186 HIS A CA 1
ATOM 1448 C C . HIS A 1 208 ? 80.387 21.018 11.443 1.00 45.40 186 HIS A C 1
ATOM 1449 O O . HIS A 1 208 ? 79.500 21.272 12.252 1.00 47.03 186 HIS A O 1
ATOM 1456 N N . SER A 1 209 ? 80.657 19.783 11.015 1.00 44.23 187 SER A N 1
ATOM 1457 C CA . SER A 1 209 ? 79.919 18.601 11.452 1.00 44.67 187 SER A CA 1
ATOM 1458 C C . SER A 1 209 ? 78.396 18.758 11.358 1.00 41.82 187 SER A C 1
ATOM 1459 O O . SER A 1 209 ? 77.669 18.313 12.235 1.00 42.22 187 SER A O 1
ATOM 1462 N N . LEU A 1 210 ? 77.936 19.368 10.280 1.00 39.25 188 LEU A N 1
ATOM 1463 C CA . LEU A 1 210 ? 76.527 19.553 10.038 1.00 38.30 188 LEU A CA 1
ATOM 1464 C C . LEU A 1 210 ? 76.014 18.576 8.968 1.00 37.03 188 LEU A C 1
ATOM 1465 O O . LEU A 1 210 ? 76.438 18.658 7.804 1.00 37.75 188 LEU A O 1
ATOM 1470 N N . PRO A 1 211 ? 75.083 17.670 9.331 1.00 34.57 189 PRO A N 1
ATOM 1471 C CA . PRO A 1 211 ? 74.516 16.759 8.329 1.00 33.58 189 PRO A CA 1
ATOM 1472 C C . PRO A 1 211 ? 73.645 17.510 7.324 1.00 31.44 189 PRO A C 1
ATOM 1473 O O . PRO A 1 211 ? 73.018 18.483 7.655 1.00 33.22 189 PRO A O 1
ATOM 1477 N N . VAL A 1 212 ? 73.631 17.066 6.089 1.00 31.43 190 VAL A N 1
ATOM 1478 C CA . VAL A 1 212 ? 72.816 17.666 5.060 1.00 30.05 190 VAL A CA 1
ATOM 1479 C C . VAL A 1 212 ? 71.687 16.673 4.745 1.00 28.77 190 VAL A C 1
ATOM 1480 O O . VAL A 1 212 ? 71.941 15.473 4.634 1.00 28.97 190 VAL A O 1
ATOM 1492 N N . ALA A 1 214 ? 69.249 15.675 1.839 1.00 25.60 192 ALA A N 1
ATOM 1493 C CA . ALA A 1 214 ? 69.177 15.796 0.364 1.00 25.32 192 ALA A CA 1
ATOM 1494 C C . ALA A 1 214 ? 67.748 15.600 -0.098 1.00 25.68 192 ALA A C 1
ATOM 1495 O O . ALA A 1 214 ? 67.192 14.509 0.003 1.00 26.05 192 ALA A O 1
ATOM 1497 N N . TYR A 1 215 ? 67.135 16.673 -0.583 1.00 25.53 193 TYR A N 1
ATOM 1498 C CA . TYR A 1 215 ? 65.789 16.580 -1.157 1.00 25.27 193 TYR A CA 1
ATOM 1499 C C . TYR A 1 215 ? 65.817 16.446 -2.656 1.00 26.42 193 TYR A C 1
ATOM 1500 O O . TYR A 1 215 ? 66.859 16.614 -3.252 1.00 27.76 193 TYR A O 1
ATOM 1509 N N . CYS A 1 216 ? 64.705 16.049 -3.260 1.00 27.58 194 CYS A N 1
ATOM 1510 C CA . CYS A 1 216 ? 64.694 15.558 -4.662 1.00 29.02 194 CYS A CA 1
ATOM 1511 C C . CYS A 1 216 ? 65.858 14.628 -5.011 1.00 29.02 194 CYS A C 1
ATOM 1512 O O . CYS A 1 216 ? 66.481 14.757 -6.058 1.00 28.66 194 CYS A O 1
ATOM 1515 N N . PRO A 1 217 ? 66.112 13.595 -4.181 1.00 29.39 195 PRO A N 1
ATOM 1516 C CA . PRO A 1 217 ? 67.289 12.741 -4.456 1.00 29.50 195 PRO A CA 1
ATOM 1517 C C . PRO A 1 217 ? 67.143 11.857 -5.668 1.00 31.88 195 PRO A C 1
ATOM 1518 O O . PRO A 1 217 ? 68.139 11.315 -6.159 1.00 33.87 195 PRO A O 1
ATOM 1522 N N . LEU A 1 218 ? 65.913 11.713 -6.143 1.00 32.19 196 LEU A N 1
ATOM 1523 C CA . LEU A 1 218 ? 65.631 10.966 -7.366 1.00 34.68 196 LEU A CA 1
ATOM 1524 C C . LEU A 1 218 ? 65.336 11.938 -8.503 1.00 36.12 196 LEU A C 1
ATOM 1525 O O . LEU A 1 218 ? 64.812 11.530 -9.531 1.00 38.60 196 LEU A O 1
ATOM 1530 N N . ALA A 1 219 ? 65.693 13.210 -8.332 1.00 34.47 197 ALA A N 1
ATOM 1531 C CA . ALA A 1 219 ? 65.338 14.264 -9.288 1.00 36.24 197 ALA A CA 1
ATOM 1532 C C . ALA A 1 219 ? 63.817 14.228 -9.557 1.00 37.13 197 ALA A C 1
ATOM 1533 O O . ALA A 1 219 ? 63.380 14.478 -10.685 1.00 40.93 197 ALA A O 1
ATOM 1535 N N . GLN A 1 220 ? 63.004 13.918 -8.529 1.00 51.65 198 GLN A N 1
ATOM 1536 C CA . GLN A 1 220 ? 61.550 13.703 -8.719 1.00 53.00 198 GLN A CA 1
ATOM 1537 C C . GLN A 1 220 ? 61.244 12.579 -9.729 1.00 52.17 198 GLN A C 1
ATOM 1538 O O . GLN A 1 220 ? 60.467 12.758 -10.657 1.00 54.74 198 GLN A O 1
ATOM 1544 N N . ALA A 1 221 ? 61.826 11.409 -9.472 1.00 50.57 199 ALA A N 1
ATOM 1545 C CA . ALA A 1 221 ? 61.798 10.262 -10.381 1.00 51.57 199 ALA A CA 1
ATOM 1546 C C . ALA A 1 221 ? 62.183 10.712 -11.799 1.00 54.46 199 ALA A C 1
ATOM 1547 O O . ALA A 1 221 ? 61.524 10.360 -12.765 1.00 57.21 199 ALA A O 1
ATOM 1549 N N . GLY A 1 222 ? 63.248 11.514 -11.886 1.00 55.06 200 GLY A N 1
ATOM 1550 C CA . GLY A 1 222 ? 63.837 11.934 -13.138 1.00 58.86 200 GLY A CA 1
ATOM 1551 C C . GLY A 1 222 ? 63.234 13.148 -13.829 1.00 61.74 200 GLY A C 1
ATOM 1552 O O . GLY A 1 222 ? 63.864 13.662 -14.771 1.00 65.22 200 GLY A O 1
ATOM 1553 N N . ARG A 1 223 ? 62.036 13.578 -13.365 1.00 62.38 201 ARG A N 1
ATOM 1554 C CA . ARG A 1 223 ? 61.221 14.678 -13.969 1.00 66.99 201 ARG A CA 1
ATOM 1555 C C . ARG A 1 223 ? 61.973 15.985 -13.974 1.00 66.85 201 ARG A C 1
ATOM 1556 O O . ARG A 1 223 ? 61.700 16.851 -14.803 1.00 70.85 201 ARG A O 1
ATOM 1564 N N . LEU A 1 224 ? 62.901 16.129 -13.028 1.00 61.55 202 LEU A N 1
ATOM 1565 C CA . LEU A 1 224 ? 63.767 17.304 -13.006 1.00 62.50 202 LEU A CA 1
ATOM 1566 C C . LEU A 1 224 ? 64.816 17.391 -14.159 1.00 64.36 202 LEU A C 1
ATOM 1567 O O . LEU A 1 224 ? 64.985 18.449 -14.744 1.00 68.15 202 LEU A O 1
ATOM 1572 N N . ARG A 1 225 ? 65.505 16.295 -14.472 1.00 63.93 203 ARG A N 1
ATOM 1573 C CA . ARG A 1 225 ? 66.527 16.303 -15.514 1.00 68.33 203 ARG A CA 1
ATOM 1574 C C . ARG A 1 225 ? 66.196 15.225 -16.531 1.00 72.38 203 ARG A C 1
ATOM 1575 O O . ARG A 1 225 ? 66.281 14.034 -16.199 1.00 70.90 203 ARG A O 1
ATOM 1577 N N . ASP A 1 226 ? 65.808 15.650 -17.742 1.00 95.48 204 ASP A N 1
ATOM 1578 C CA . ASP A 1 226 ? 65.430 14.756 -18.862 1.00 93.12 204 ASP A CA 1
ATOM 1579 C C . ASP A 1 226 ? 66.470 13.665 -19.203 1.00 89.99 204 ASP A C 1
ATOM 1580 O O . ASP A 1 226 ? 67.507 13.979 -19.753 1.00 91.34 204 ASP A O 1
ATOM 1582 N N . GLY A 1 227 ? 66.144 12.400 -18.959 1.00 86.80 205 GLY A N 1
ATOM 1583 C CA . GLY A 1 227 ? 67.051 11.319 -19.275 1.00 84.17 205 GLY A CA 1
ATOM 1584 C C . GLY A 1 227 ? 67.991 10.743 -18.238 1.00 80.94 205 GLY A C 1
ATOM 1585 O O . GLY A 1 227 ? 68.878 9.976 -18.582 1.00 79.73 205 GLY A O 1
ATOM 1586 N N . LEU A 1 228 ? 67.840 11.129 -16.989 1.00 79.65 206 LEU A N 1
ATOM 1587 C CA . LEU A 1 228 ? 68.571 10.449 -15.938 1.00 77.40 206 LEU A CA 1
ATOM 1588 C C . LEU A 1 228 ? 68.128 8.998 -15.803 1.00 74.38 206 LEU A C 1
ATOM 1589 O O . LEU A 1 228 ? 68.914 8.084 -15.823 1.00 72.89 206 LEU A O 1
ATOM 1594 N N . PHE A 1 229 ? 66.828 8.806 -15.729 1.00 74.11 207 PHE A N 1
ATOM 1595 C CA . PHE A 1 229 ? 66.259 7.486 -15.679 1.00 72.80 207 PHE A CA 1
ATOM 1596 C C . PHE A 1 229 ? 66.389 6.718 -16.974 1.00 73.20 207 PHE A C 1
ATOM 1597 O O . PHE A 1 229 ? 66.580 5.529 -16.961 1.00 72.46 207 PHE A O 1
ATOM 1605 N N . GLN A 1 230 ? 66.250 7.430 -18.083 1.00 75.09 208 GLN A N 1
ATOM 1606 C CA . GLN A 1 230 ? 66.253 6.848 -19.422 1.00 77.05 208 GLN A CA 1
ATOM 1607 C C . GLN A 1 230 ? 67.686 6.626 -19.997 1.00 77.03 208 GLN A C 1
ATOM 1608 O O . GLN A 1 230 ? 67.837 6.413 -21.184 1.00 79.77 208 GLN A O 1
ATOM 1611 N N . HIS A 1 231 ? 68.708 6.637 -19.136 1.00 74.97 209 HIS A N 1
ATOM 1612 C CA . HIS A 1 231 ? 70.136 6.587 -19.510 1.00 75.86 209 HIS A CA 1
ATOM 1613 C C . HIS A 1 231 ? 70.722 5.166 -19.555 1.00 75.69 209 HIS A C 1
ATOM 1614 O O . HIS A 1 231 ? 70.768 4.461 -18.538 1.00 72.90 209 HIS A O 1
ATOM 1621 N N . SER A 1 232 ? 71.243 4.788 -20.725 1.00 79.33 210 SER A N 1
ATOM 1622 C CA . SER A 1 232 ? 71.690 3.411 -21.009 1.00 80.90 210 SER A CA 1
ATOM 1623 C C . SER A 1 232 ? 72.726 2.867 -20.047 1.00 79.41 210 SER A C 1
ATOM 1624 O O . SER A 1 232 ? 72.671 1.705 -19.651 1.00 78.17 210 SER A O 1
ATOM 1627 N N . ASP A 1 233 ? 73.714 3.693 -19.738 1.00 57.72 211 ASP A N 1
ATOM 1628 C CA . ASP A 1 233 ? 74.816 3.269 -18.889 1.00 57.62 211 ASP A CA 1
ATOM 1629 C C . ASP A 1 233 ? 74.361 3.133 -17.476 1.00 52.24 211 ASP A C 1
ATOM 1630 O O . ASP A 1 233 ? 74.854 2.278 -16.759 1.00 51.80 211 ASP A O 1
ATOM 1635 N N . ILE A 1 234 ? 73.397 3.943 -17.072 1.00 50.25 212 ILE A N 1
ATOM 1636 C CA . ILE A 1 234 ? 72.881 3.814 -15.729 1.00 46.69 212 ILE A CA 1
ATOM 1637 C C . ILE A 1 234 ? 71.945 2.637 -15.663 1.00 46.20 212 ILE A C 1
ATOM 1638 O O . ILE A 1 234 ? 71.949 1.914 -14.671 1.00 44.37 212 ILE A O 1
ATOM 1643 N N . ILE A 1 235 ? 71.151 2.445 -16.716 1.00 48.58 213 ILE A N 1
ATOM 1644 C CA . ILE A 1 235 ? 70.311 1.282 -16.804 1.00 49.68 213 ILE A CA 1
ATOM 1645 C C . ILE A 1 235 ? 71.185 0.018 -16.765 1.00 50.18 213 ILE A C 1
ATOM 1646 O O . ILE A 1 235 ? 70.879 -0.907 -16.023 1.00 48.17 213 ILE A O 1
ATOM 1651 N N . ASN A 1 236 ? 72.254 -0.027 -17.564 1.00 53.85 214 ASN A N 1
ATOM 1652 C CA . ASN A 1 236 ? 73.140 -1.198 -17.570 1.00 55.40 214 ASN A CA 1
ATOM 1653 C C . ASN A 1 236 ? 73.772 -1.419 -16.216 1.00 54.07 214 ASN A C 1
ATOM 1654 O O . ASN A 1 236 ? 73.860 -2.547 -15.731 1.00 52.51 214 ASN A O 1
ATOM 1667 N N . ALA A 1 238 ? 72.696 -0.634 -13.273 1.00 51.57 216 ALA A N 1
ATOM 1668 C CA . ALA A 1 238 ? 71.745 -1.109 -12.255 1.00 50.89 216 ALA A CA 1
ATOM 1669 C C . ALA A 1 238 ? 71.415 -2.596 -12.481 1.00 52.54 216 ALA A C 1
ATOM 1670 O O . ALA A 1 238 ? 71.407 -3.407 -11.543 1.00 53.99 216 ALA A O 1
ATOM 1672 N N . ASN A 1 239 ? 71.128 -2.925 -13.737 1.00 54.33 217 ASN A N 1
ATOM 1673 C CA . ASN A 1 239 ? 70.934 -4.322 -14.161 1.00 57.09 217 ASN A CA 1
ATOM 1674 C C . ASN A 1 239 ? 72.089 -5.225 -13.784 1.00 57.57 217 ASN A C 1
ATOM 1675 O O . ASN A 1 239 ? 71.876 -6.337 -13.320 1.00 57.81 217 ASN A O 1
ATOM 1680 N N . ALA A 1 240 ? 73.307 -4.735 -13.964 1.00 59.19 218 ALA A N 1
ATOM 1681 C CA . ALA A 1 240 ? 74.500 -5.518 -13.650 1.00 62.95 218 ALA A CA 1
ATOM 1682 C C . ALA A 1 240 ? 74.506 -5.986 -12.181 1.00 64.48 218 ALA A C 1
ATOM 1683 O O . ALA A 1 240 ? 75.005 -7.067 -11.878 1.00 65.38 218 ALA A O 1
ATOM 1685 N N . ARG A 1 241 ? 73.924 -5.210 -11.274 1.00 56.09 219 ARG A N 1
ATOM 1686 C CA . ARG A 1 241 ? 73.794 -5.686 -9.857 1.00 57.85 219 ARG A CA 1
ATOM 1687 C C . ARG A 1 241 ? 72.384 -5.982 -9.419 1.00 53.56 219 ARG A C 1
ATOM 1688 O O . ARG A 1 241 ? 72.146 -6.157 -8.236 1.00 52.95 219 ARG A O 1
ATOM 1696 N N . GLY A 1 242 ? 71.462 -6.059 -10.370 1.00 52.58 220 GLY A N 1
ATOM 1697 C CA . GLY A 1 242 ? 70.076 -6.433 -10.085 1.00 51.66 220 GLY A CA 1
ATOM 1698 C C . GLY A 1 242 ? 69.288 -5.476 -9.199 1.00 48.87 220 GLY A C 1
ATOM 1699 O O . GLY A 1 242 ? 68.365 -5.904 -8.473 1.00 48.20 220 GLY A O 1
ATOM 1700 N N . ILE A 1 243 ? 69.637 -4.190 -9.263 1.00 44.03 221 ILE A N 1
ATOM 1701 C CA . ILE A 1 243 ? 68.918 -3.150 -8.541 1.00 43.36 221 ILE A CA 1
ATOM 1702 C C . ILE A 1 243 ? 68.201 -2.293 -9.560 1.00 41.65 221 ILE A C 1
ATOM 1703 O O . ILE A 1 243 ? 68.384 -2.478 -10.739 1.00 45.29 221 ILE A O 1
ATOM 1708 N N . THR A 1 244 ? 67.340 -1.411 -9.100 1.00 40.68 222 THR A N 1
ATOM 1709 C CA . THR A 1 244 ? 66.630 -0.521 -10.007 1.00 41.28 222 THR A CA 1
ATOM 1710 C C . THR A 1 244 ? 67.447 0.739 -10.109 1.00 39.37 222 THR A C 1
ATOM 1711 O O . THR A 1 244 ? 68.308 0.997 -9.283 1.00 37.85 222 THR A O 1
ATOM 1715 N N . VAL A 1 245 ? 67.175 1.527 -11.127 1.00 39.82 223 VAL A N 1
ATOM 1716 C CA . VAL A 1 245 ? 67.857 2.811 -11.246 1.00 38.99 223 VAL A CA 1
ATOM 1717 C C . VAL A 1 245 ? 67.618 3.730 -10.026 1.00 37.07 223 VAL A C 1
ATOM 1718 O O . VAL A 1 245 ? 68.546 4.393 -9.529 1.00 33.36 223 VAL A O 1
ATOM 1722 N N . ALA A 1 246 ? 66.384 3.764 -9.536 1.00 36.28 224 ALA A N 1
ATOM 1723 C CA . ALA A 1 246 ? 66.089 4.596 -8.393 1.00 35.37 224 ALA A CA 1
ATOM 1724 C C . ALA A 1 246 ? 67.008 4.227 -7.231 1.00 33.92 224 ALA A C 1
ATOM 1725 O O . ALA A 1 246 ? 67.565 5.099 -6.554 1.00 32.92 224 ALA A O 1
ATOM 1727 N N . GLN A 1 247 ? 67.168 2.929 -6.999 1.00 34.00 225 GLN A N 1
ATOM 1728 C CA . GLN A 1 247 ? 68.035 2.471 -5.924 1.00 33.17 225 GLN A CA 1
ATOM 1729 C C . GLN A 1 247 ? 69.462 2.890 -6.163 1.00 33.33 225 GLN A C 1
ATOM 1730 O O . GLN A 1 247 ? 70.174 3.271 -5.250 1.00 32.72 225 GLN A O 1
ATOM 1736 N N . LEU A 1 248 ? 69.914 2.760 -7.402 1.00 34.80 226 LEU A N 1
ATOM 1737 C CA . LEU A 1 248 ? 71.260 3.196 -7.744 1.00 36.51 226 LEU A CA 1
ATOM 1738 C C . LEU A 1 248 ? 71.437 4.680 -7.458 1.00 34.72 226 LEU A C 1
ATOM 1739 O O . LEU A 1 248 ? 72.422 5.087 -6.843 1.00 35.43 226 LEU A O 1
ATOM 1744 N N . LEU A 1 249 ? 70.475 5.498 -7.871 1.00 33.18 227 LEU A N 1
ATOM 1745 C CA . LEU A 1 249 ? 70.569 6.935 -7.594 1.00 32.85 227 LEU A CA 1
ATOM 1746 C C . LEU A 1 249 ? 70.557 7.293 -6.110 1.00 31.67 227 LEU A C 1
ATOM 1747 O O . LEU A 1 249 ? 71.199 8.263 -5.712 1.00 30.14 227 LEU A O 1
ATOM 1752 N N . LEU A 1 250 ? 69.809 6.541 -5.307 1.00 31.51 228 LEU A N 1
ATOM 1753 C CA . LEU A 1 250 ? 69.778 6.824 -3.875 1.00 31.03 228 LEU A CA 1
ATOM 1754 C C . LEU A 1 250 ? 71.061 6.453 -3.207 1.00 30.75 228 LEU A C 1
ATOM 1755 O O . LEU A 1 250 ? 71.552 7.201 -2.383 1.00 30.43 228 LEU A O 1
ATOM 1760 N N . ALA A 1 251 ? 71.609 5.298 -3.581 1.00 31.90 229 ALA A N 1
ATOM 1761 C CA . ALA A 1 251 ? 72.834 4.843 -2.987 1.00 32.29 229 ALA A CA 1
ATOM 1762 C C . ALA A 1 251 ? 73.912 5.881 -3.351 1.00 33.44 229 ALA A C 1
ATOM 1763 O O . ALA A 1 251 ? 74.782 6.186 -2.549 1.00 34.34 229 ALA A O 1
ATOM 1765 N N . TRP A 1 252 ? 73.844 6.423 -4.567 1.00 33.81 230 TRP A N 1
ATOM 1766 C CA . TRP A 1 252 ? 74.804 7.443 -4.957 1.00 33.18 230 TRP A CA 1
ATOM 1767 C C . TRP A 1 252 ? 74.724 8.638 -4.002 1.00 32.74 230 TRP A C 1
ATOM 1768 O O . TRP A 1 252 ? 75.722 9.152 -3.544 1.00 32.60 230 TRP A O 1
ATOM 1779 N N . VAL A 1 253 ? 73.519 9.075 -3.687 1.00 31.40 231 VAL A N 1
ATOM 1780 C CA . VAL A 1 253 ? 73.355 10.276 -2.848 1.00 31.28 231 VAL A CA 1
ATOM 1781 C C . VAL A 1 253 ? 73.983 10.120 -1.465 1.00 30.68 231 VAL A C 1
ATOM 1782 O O . VAL A 1 253 ? 74.532 11.070 -0.899 1.00 31.36 231 VAL A O 1
ATOM 1786 N N . ILE A 1 254 ? 73.882 8.917 -0.923 1.00 30.91 232 ILE A N 1
ATOM 1787 C CA . ILE A 1 254 ? 74.364 8.608 0.428 1.00 32.19 232 ILE A CA 1
ATOM 1788 C C . ILE A 1 254 ? 75.725 7.914 0.443 1.00 33.04 232 ILE A C 1
ATOM 1789 O O . ILE A 1 254 ? 76.139 7.354 1.473 1.00 33.90 232 ILE A O 1
ATOM 1794 N N . ARG A 1 255 ? 76.426 7.957 -0.685 1.00 32.70 233 ARG A N 1
ATOM 1795 C CA . ARG A 1 255 ? 77.669 7.244 -0.794 1.00 35.08 233 ARG A CA 1
ATOM 1796 C C . ARG A 1 255 ? 78.708 7.695 0.246 1.00 37.18 233 ARG A C 1
ATOM 1797 O O . ARG A 1 255 ? 79.530 6.908 0.652 1.00 39.38 233 ARG A O 1
ATOM 1805 N N . HIS A 1 256 ? 78.673 8.959 0.641 1.00 36.66 234 HIS A N 1
ATOM 1806 C CA . HIS A 1 256 ? 79.582 9.516 1.627 1.00 38.99 234 HIS A CA 1
ATOM 1807 C C . HIS A 1 256 ? 78.822 9.860 2.887 1.00 38.13 234 HIS A C 1
ATOM 1808 O O . HIS A 1 256 ? 77.637 10.165 2.817 1.00 36.27 234 HIS A O 1
ATOM 1815 N N . PRO A 1 257 ? 79.515 9.870 4.036 1.00 41.73 235 PRO A N 1
ATOM 1816 C CA . PRO A 1 257 ? 78.854 10.213 5.289 1.00 40.35 235 PRO A CA 1
ATOM 1817 C C . PRO A 1 257 ? 78.354 11.651 5.314 1.00 38.76 235 PRO A C 1
ATOM 1818 O O . PRO A 1 257 ? 78.818 12.503 4.545 1.00 38.43 235 PRO A O 1
ATOM 1822 N N . GLY A 1 258 ? 77.418 11.899 6.223 1.00 35.99 236 GLY A N 1
ATOM 1823 C CA . GLY A 1 258 ? 76.907 13.207 6.475 1.00 35.33 236 GLY A CA 1
ATOM 1824 C C . GLY A 1 258 ? 75.763 13.653 5.575 1.00 33.40 236 GLY A C 1
ATOM 1825 O O . GLY A 1 258 ? 75.432 14.809 5.587 1.00 34.94 236 GLY A O 1
ATOM 1826 N N . VAL A 1 259 ? 75.166 12.745 4.813 1.00 31.86 237 VAL A N 1
ATOM 1827 C CA . VAL A 1 259 ? 74.082 13.075 3.915 1.00 30.65 237 VAL A CA 1
ATOM 1828 C C . VAL A 1 259 ? 72.929 12.074 4.130 1.00 30.43 237 VAL A C 1
ATOM 1829 O O . VAL A 1 259 ? 73.111 10.862 3.997 1.00 29.80 237 VAL A O 1
ATOM 1833 N N . LEU A 1 260 ? 71.754 12.634 4.379 1.00 29.37 238 LEU A N 1
ATOM 1834 C CA . LEU A 1 260 ? 70.527 11.912 4.698 1.00 29.71 238 LEU A CA 1
ATOM 1835 C C . LEU A 1 260 ? 69.579 12.207 3.535 1.00 28.19 238 LEU A C 1
ATOM 1836 O O . LEU A 1 260 ? 69.076 13.330 3.433 1.00 28.36 238 LEU A O 1
ATOM 1841 N N . ALA A 1 261 ? 69.313 11.220 2.696 1.00 27.19 239 ALA A N 1
ATOM 1842 C CA . ALA A 1 261 ? 68.378 11.393 1.576 1.00 26.71 239 ALA A CA 1
ATOM 1843 C C . ALA A 1 261 ? 66.950 11.178 1.982 1.00 25.47 239 ALA A C 1
ATOM 1844 O O . ALA A 1 261 ? 66.659 10.244 2.780 1.00 25.63 239 ALA A O 1
ATOM 1846 N N . ILE A 1 262 ? 66.046 12.009 1.472 1.00 25.73 240 ILE A N 1
ATOM 1847 C CA . ILE A 1 262 ? 64.629 11.889 1.859 1.00 26.07 240 ILE A CA 1
ATOM 1848 C C . ILE A 1 262 ? 63.740 11.712 0.633 1.00 25.66 240 ILE A C 1
ATOM 1849 O O . ILE A 1 262 ? 62.913 12.548 0.365 1.00 27.05 240 ILE A O 1
ATOM 1854 N N . PRO A 1 263 ? 63.872 10.585 -0.077 1.00 24.61 241 PRO A N 1
ATOM 1855 C CA . PRO A 1 263 ? 62.987 10.379 -1.225 1.00 26.27 241 PRO A CA 1
ATOM 1856 C C . PRO A 1 263 ? 61.542 10.265 -0.769 1.00 25.28 241 PRO A C 1
ATOM 1857 O O . PRO A 1 263 ? 61.293 9.702 0.298 1.00 25.44 241 PRO A O 1
ATOM 1861 N N . LYS A 1 264 ? 60.616 10.749 -1.565 1.00 25.45 242 LYS A N 1
ATOM 1862 C CA . LYS A 1 264 ? 59.206 10.525 -1.309 1.00 26.57 242 LYS A CA 1
ATOM 1863 C C . LYS A 1 264 ? 58.714 9.334 -2.075 1.00 26.88 242 LYS A C 1
ATOM 1864 O O . LYS A 1 264 ? 58.971 9.232 -3.257 1.00 29.85 242 LYS A O 1
ATOM 1870 N N . ALA A 1 265 ? 57.957 8.464 -1.426 1.00 26.07 243 ALA A N 1
ATOM 1871 C CA . ALA A 1 265 ? 57.318 7.344 -2.111 1.00 27.37 243 ALA A CA 1
ATOM 1872 C C . ALA A 1 265 ? 55.944 7.033 -1.541 1.00 27.92 243 ALA A C 1
ATOM 1873 O O . ALA A 1 265 ? 55.811 6.612 -0.410 1.00 26.50 243 ALA A O 1
ATOM 1875 N N . ALA A 1 266 ? 54.918 7.222 -2.352 1.00 28.11 244 ALA A N 1
ATOM 1876 C CA . ALA A 1 266 ? 53.568 6.822 -1.975 1.00 28.70 244 ALA A CA 1
ATOM 1877 C C . ALA A 1 266 ? 53.251 5.342 -2.344 1.00 28.92 244 ALA A C 1
ATOM 1878 O O . ALA A 1 266 ? 52.201 4.823 -1.991 1.00 28.52 244 ALA A O 1
ATOM 1880 N N . SER A 1 267 ? 54.126 4.711 -3.119 1.00 29.53 245 SER A N 1
ATOM 1881 C CA . SER A 1 267 ? 54.002 3.324 -3.526 1.00 30.17 245 SER A CA 1
ATOM 1882 C C . SER A 1 267 ? 54.792 2.449 -2.578 1.00 29.42 245 SER A C 1
ATOM 1883 O O . SER A 1 267 ? 55.979 2.693 -2.392 1.00 28.98 245 SER A O 1
ATOM 1886 N N . ILE A 1 268 ? 54.173 1.413 -2.030 1.00 28.83 246 ILE A N 1
ATOM 1887 C CA . ILE A 1 268 ? 54.854 0.495 -1.125 1.00 28.72 246 ILE A CA 1
ATOM 1888 C C . ILE A 1 268 ? 56.032 -0.214 -1.795 1.00 30.00 246 ILE A C 1
ATOM 1889 O O . ILE A 1 268 ? 57.118 -0.318 -1.214 1.00 29.27 246 ILE A O 1
ATOM 1894 N N . GLU A 1 269 ? 55.861 -0.647 -3.040 1.00 31.99 247 GLU A N 1
ATOM 1895 C CA . GLU A 1 269 ? 56.959 -1.262 -3.767 1.00 34.60 247 GLU A CA 1
ATOM 1896 C C . GLU A 1 269 ? 58.176 -0.331 -3.763 1.00 32.13 247 GLU A C 1
ATOM 1897 O O . GLU A 1 269 ? 59.286 -0.763 -3.538 1.00 32.42 247 GLU A O 1
ATOM 1903 N N . HIS A 1 270 ? 57.944 0.946 -3.990 1.00 30.87 248 HIS A N 1
ATOM 1904 C CA . HIS A 1 270 ? 59.034 1.946 -4.014 1.00 29.92 248 HIS A CA 1
ATOM 1905 C C . HIS A 1 270 ? 59.683 2.146 -2.626 1.00 28.53 248 HIS A C 1
ATOM 1906 O O . HIS A 1 270 ? 60.896 2.214 -2.529 1.00 27.65 248 HIS A O 1
ATOM 1913 N N . VAL A 1 271 ? 58.880 2.277 -1.584 1.00 28.38 249 VAL A N 1
ATOM 1914 C CA . VAL A 1 271 ? 59.454 2.426 -0.229 1.00 30.82 249 VAL A CA 1
ATOM 1915 C C . VAL A 1 271 ? 60.396 1.257 0.119 1.00 30.26 249 VAL A C 1
ATOM 1916 O O . VAL A 1 271 ? 61.468 1.453 0.674 1.00 30.16 249 VAL A O 1
ATOM 1920 N N . VAL A 1 272 ? 59.961 0.055 -0.221 1.00 31.02 250 VAL A N 1
ATOM 1921 C CA . VAL A 1 272 ? 60.701 -1.180 0.078 1.00 32.92 250 VAL A CA 1
ATOM 1922 C C . VAL A 1 272 ? 62.008 -1.187 -0.678 1.00 32.84 250 VAL A C 1
ATOM 1923 O O . VAL A 1 272 ? 63.056 -1.449 -0.089 1.00 32.31 250 VAL A O 1
ATOM 1927 N N . GLN A 1 273 ? 61.968 -0.784 -1.952 1.00 32.63 251 GLN A N 1
ATOM 1928 C CA . GLN A 1 273 ? 63.210 -0.541 -2.712 1.00 33.24 251 GLN A CA 1
ATOM 1929 C C . GLN A 1 273 ? 64.121 0.464 -2.085 1.00 30.62 251 GLN A C 1
ATOM 1930 O O . GLN A 1 273 ? 65.326 0.280 -2.050 1.00 30.17 251 GLN A O 1
ATOM 1936 N N . ASN A 1 274 ? 63.536 1.547 -1.595 1.00 29.05 252 ASN A N 1
ATOM 1937 C CA . ASN A 1 274 ? 64.322 2.661 -1.131 1.00 28.14 252 ASN A CA 1
ATOM 1938 C C . ASN A 1 274 ? 65.071 2.277 0.156 1.00 29.48 252 ASN A C 1
ATOM 1939 O O . ASN A 1 274 ? 66.260 2.602 0.331 1.00 29.04 252 ASN A O 1
ATOM 1944 N N . ALA A 1 275 ? 64.390 1.522 1.006 1.00 29.02 253 ALA A N 1
ATOM 1945 C CA . ALA A 1 275 ? 65.011 1.043 2.245 1.00 30.49 253 ALA A CA 1
ATOM 1946 C C . ALA A 1 275 ? 66.139 0.132 1.885 1.00 31.99 253 ALA A C 1
ATOM 1947 O O . ALA A 1 275 ? 67.231 0.210 2.443 1.00 33.17 253 ALA A O 1
ATOM 1949 N N . ALA A 1 276 ? 65.900 -0.723 0.907 1.00 33.78 254 ALA A N 1
ATOM 1950 C CA . ALA A 1 276 ? 66.935 -1.671 0.482 1.00 33.92 254 ALA A CA 1
ATOM 1951 C C . ALA A 1 276 ? 68.171 -1.005 -0.119 1.00 33.66 254 ALA A C 1
ATOM 1952 O O . ALA A 1 276 ? 69.278 -1.607 -0.145 1.00 34.86 254 ALA A O 1
ATOM 1954 N N . ALA A 1 277 ? 68.042 0.242 -0.550 1.00 31.58 255 ALA A N 1
ATOM 1955 C CA . ALA A 1 277 ? 69.206 0.951 -1.077 1.00 32.39 255 ALA A CA 1
ATOM 1956 C C . ALA A 1 277 ? 70.246 1.232 0.030 1.00 32.83 255 ALA A C 1
ATOM 1957 O O . ALA A 1 277 ? 71.396 1.474 -0.288 1.00 34.05 255 ALA A O 1
ATOM 1959 N N . LEU A 1 278 ? 69.847 1.155 1.310 1.00 32.28 256 LEU A N 1
ATOM 1960 C CA . LEU A 1 278 ? 70.824 1.217 2.412 1.00 34.02 256 LEU A CA 1
ATOM 1961 C C . LEU A 1 278 ? 71.866 0.068 2.387 1.00 35.67 256 LEU A C 1
ATOM 1962 O O . LEU A 1 278 ? 72.934 0.184 2.989 1.00 35.79 256 LEU A O 1
ATOM 1967 N N . ASP A 1 279 ? 71.535 -1.015 1.701 1.00 37.13 257 ASP A N 1
ATOM 1968 C CA . ASP A 1 279 ? 72.414 -2.168 1.641 1.00 41.64 257 ASP A CA 1
ATOM 1969 C C . ASP A 1 279 ? 73.367 -2.129 0.452 1.00 42.09 257 ASP A C 1
ATOM 1970 O O . ASP A 1 279 ? 74.173 -3.021 0.289 1.00 43.21 257 ASP A O 1
ATOM 1975 N N . ILE A 1 280 ? 73.283 -1.116 -0.391 1.00 40.31 258 ILE A N 1
ATOM 1976 C CA . ILE A 1 280 ? 74.102 -1.094 -1.567 1.00 40.72 258 ILE A CA 1
ATOM 1977 C C . ILE A 1 280 ? 75.441 -0.445 -1.279 1.00 42.02 258 ILE A C 1
ATOM 1978 O O . ILE A 1 280 ? 75.513 0.586 -0.619 1.00 41.95 258 ILE A O 1
ATOM 1983 N N . VAL A 1 281 ? 76.505 -1.048 -1.788 1.00 43.32 259 VAL A N 1
ATOM 1984 C CA . VAL A 1 281 ? 77.827 -0.441 -1.718 1.00 45.47 259 VAL A CA 1
ATOM 1985 C C . VAL A 1 281 ? 78.304 -0.241 -3.154 1.00 45.28 259 VAL A C 1
ATOM 1986 O O . VAL A 1 281 ? 78.535 -1.210 -3.876 1.00 46.24 259 VAL A O 1
ATOM 1990 N N . LEU A 1 282 ? 78.429 1.005 -3.591 1.00 44.26 260 LEU A N 1
ATOM 1991 C CA . LEU A 1 282 ? 78.920 1.262 -4.951 1.00 45.47 260 LEU A CA 1
ATOM 1992 C C . LEU A 1 282 ? 80.452 1.164 -4.979 1.00 47.87 260 LEU A C 1
ATOM 1993 O O . LEU A 1 282 ? 81.134 1.669 -4.095 1.00 48.28 260 LEU A O 1
ATOM 1998 N N . SER A 1 283 ? 80.990 0.515 -5.994 1.00 49.70 261 SER A N 1
ATOM 1999 C CA . SER A 1 283 ? 82.443 0.426 -6.126 1.00 53.60 261 SER A CA 1
ATOM 2000 C C . SER A 1 283 ? 83.028 1.732 -6.609 1.00 53.88 261 SER A C 1
ATOM 2001 O O . SER A 1 283 ? 82.315 2.568 -7.104 1.00 51.88 261 SER A O 1
ATOM 2004 N N . GLY A 1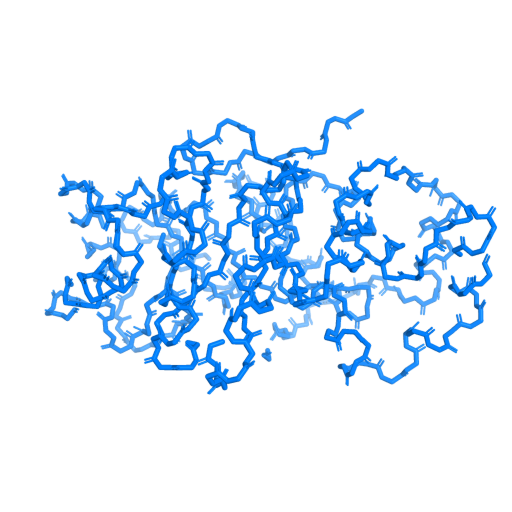 284 ? 84.356 1.866 -6.514 1.00 57.58 262 GLY A N 1
ATOM 2005 C CA . GLY A 1 284 ? 85.074 3.005 -7.092 1.00 55.34 262 GLY A CA 1
ATOM 2006 C C . GLY A 1 284 ? 84.904 3.048 -8.597 1.00 55.72 262 GLY A C 1
ATOM 2007 O O . GLY A 1 284 ? 84.752 4.109 -9.189 1.00 54.39 262 GLY A O 1
ATOM 2008 N N . GLU A 1 285 ? 84.901 1.876 -9.214 1.00 57.92 263 GLU A N 1
ATOM 2009 C CA . GLU A 1 285 ? 84.744 1.759 -10.668 1.00 59.57 263 GLU A CA 1
ATOM 2010 C C . GLU A 1 285 ? 83.395 2.360 -11.031 1.00 56.87 263 GLU A C 1
ATOM 2011 O O . GLU A 1 285 ? 83.288 3.202 -11.911 1.00 56.09 263 GLU A O 1
ATOM 2013 N N . GLU A 1 286 ? 82.370 1.959 -10.304 1.00 54.42 264 GLU A N 1
ATOM 2014 C CA . GLU A 1 286 ? 81.038 2.459 -10.550 1.00 53.46 264 GLU A CA 1
ATOM 2015 C C . GLU A 1 286 ? 80.943 3.963 -10.328 1.00 50.90 264 GLU A C 1
ATOM 2016 O O . GLU A 1 286 ? 80.388 4.673 -11.165 1.00 49.99 264 GLU A O 1
ATOM 2022 N N . LEU A 1 287 ? 81.497 4.445 -9.220 1.00 49.32 265 LEU A N 1
ATOM 2023 C CA . LEU A 1 287 ? 81.485 5.879 -8.918 1.00 48.41 265 LEU A CA 1
ATOM 2024 C C . LEU A 1 287 ? 82.250 6.706 -9.921 1.00 49.07 265 LEU A C 1
ATOM 2025 O O . LEU A 1 287 ? 81.884 7.851 -10.187 1.00 48.75 265 LEU A O 1
ATOM 2030 N N . ALA A 1 288 ? 83.333 6.141 -10.467 1.00 50.37 266 ALA A N 1
ATOM 2031 C CA . ALA A 1 288 ? 84.076 6.810 -11.525 1.00 51.28 266 ALA A CA 1
ATOM 2032 C C . ALA A 1 288 ? 83.247 6.896 -12.802 1.00 51.55 266 ALA A C 1
ATOM 2033 O O . ALA A 1 288 ? 83.270 7.906 -13.481 1.00 52.88 266 ALA A O 1
ATOM 2035 N N . GLN A 1 289 ? 82.505 5.836 -13.127 1.00 51.95 267 GLN A N 1
ATOM 2036 C CA . GLN A 1 289 ? 81.682 5.814 -14.339 1.00 52.92 267 GLN A CA 1
ATOM 2037 C C . GLN A 1 289 ? 80.629 6.885 -14.212 1.00 51.34 267 GLN A C 1
ATOM 2038 O O . GLN A 1 289 ? 80.328 7.599 -15.174 1.00 51.79 267 GLN A O 1
ATOM 2041 N N . LEU A 1 290 ? 80.061 7.003 -13.014 1.00 48.90 268 LEU A N 1
ATOM 2042 C CA . LEU A 1 290 ? 78.990 7.952 -12.793 1.00 47.42 268 LEU A CA 1
ATOM 2043 C C . LEU A 1 290 ? 79.499 9.382 -12.924 1.00 47.98 268 LEU A C 1
ATOM 2044 O O . LEU A 1 290 ? 78.803 10.224 -13.490 1.00 48.48 268 LEU A O 1
ATOM 2049 N N . ASP A 1 291 ? 80.726 9.640 -12.457 1.00 49.07 269 ASP A N 1
ATOM 2050 C CA . ASP A 1 291 ? 81.364 10.958 -12.618 1.00 49.92 269 ASP A CA 1
ATOM 2051 C C . ASP A 1 291 ? 81.628 11.336 -14.046 1.00 50.84 269 ASP A C 1
ATOM 2052 O O . ASP A 1 291 ? 81.586 12.518 -14.415 1.00 51.87 269 ASP A O 1
ATOM 2057 N N . ARG A 1 292 ? 81.945 10.347 -14.857 1.00 66.82 270 ARG A N 1
ATOM 2058 C CA . ARG A 1 292 ? 82.131 10.623 -16.266 1.00 67.97 270 ARG A CA 1
ATOM 2059 C C . ARG A 1 292 ? 80.805 10.985 -16.928 1.00 65.69 270 ARG A C 1
ATOM 2060 O O . ARG A 1 292 ? 80.780 11.829 -17.798 1.00 65.41 270 ARG A O 1
ATOM 2068 N N . LEU A 1 293 ? 79.705 10.386 -16.474 1.00 63.75 271 LEU A N 1
ATOM 2069 C CA . LEU A 1 293 ? 78.376 10.715 -17.001 1.00 63.45 271 LEU A CA 1
ATOM 2070 C C . LEU A 1 293 ? 77.815 12.063 -16.516 1.00 60.00 271 LEU A C 1
ATOM 2071 O O . LEU A 1 293 ? 77.176 12.785 -17.284 1.00 61.17 271 LEU A O 1
ATOM 2076 N N . TYR A 1 294 ? 78.040 12.372 -15.235 1.00 56.55 272 TYR A N 1
ATOM 2077 C CA . TYR A 1 294 ? 77.598 13.642 -14.641 1.00 54.66 272 TYR A CA 1
ATOM 2078 C C . TYR A 1 294 ? 78.710 14.194 -13.768 1.00 53.21 272 TYR A C 1
ATOM 2079 O O . TYR A 1 294 ? 78.747 13.920 -12.555 1.00 52.31 272 TYR A O 1
ATOM 2088 N N . PRO A 1 295 ? 79.594 15.008 -14.351 1.00 54.48 273 PRO A N 1
ATOM 2089 C CA . PRO A 1 295 ? 80.819 15.346 -13.616 1.00 54.07 273 PRO A CA 1
ATOM 2090 C C . PRO A 1 295 ? 80.548 16.217 -12.414 1.00 52.15 273 PRO A C 1
ATOM 2091 O O . PRO A 1 295 ? 79.514 16.895 -12.360 1.00 52.93 273 PRO A O 1
ATOM 2095 N N . PRO A 1 296 ? 81.445 16.168 -11.430 1.00 51.80 274 PRO A N 1
ATOM 2096 C CA . PRO A 1 296 ? 81.262 17.037 -10.278 1.00 50.86 274 PRO A CA 1
ATOM 2097 C C . PRO A 1 296 ? 81.535 18.481 -10.691 1.00 51.00 274 PRO A C 1
ATOM 2098 O O . PRO A 1 296 ? 82.172 18.681 -11.727 1.00 51.06 274 PRO A O 1
ATOM 2102 N N . PRO A 1 297 ? 81.074 19.458 -9.893 1.00 50.84 275 PRO A N 1
ATOM 2103 C CA . PRO A 1 297 ? 81.201 20.856 -10.251 1.00 52.15 275 PRO A CA 1
ATOM 2104 C C . PRO A 1 297 ? 82.631 21.306 -10.117 1.00 53.11 275 PRO A C 1
ATOM 2105 O O . PRO A 1 297 ? 83.300 20.897 -9.177 1.00 53.77 275 PRO A O 1
ATOM 2109 N N . GLN A 1 298 ? 83.081 22.114 -11.054 1.00 54.60 276 GLN A N 1
ATOM 2110 C CA . GLN A 1 298 ? 84.420 22.714 -11.009 1.00 57.03 276 GLN A CA 1
ATOM 2111 C C . GLN A 1 298 ? 84.372 24.219 -10.709 1.00 59.02 276 GLN A C 1
ATOM 2112 O O . GLN A 1 298 ? 85.334 24.953 -10.965 1.00 60.34 276 GLN A O 1
ATOM 2118 N N . ARG A 1 299 ? 83.236 24.676 -10.199 1.00 60.16 277 ARG A N 1
ATOM 2119 C CA . ARG A 1 299 ? 83.081 26.042 -9.741 1.00 63.55 277 ARG A CA 1
ATOM 2120 C C . ARG A 1 299 ? 81.829 26.189 -8.884 1.00 64.37 277 ARG A C 1
ATOM 2121 O O . ARG A 1 299 ? 80.962 25.317 -8.866 1.00 60.66 277 ARG A O 1
ATOM 2129 N N . LYS A 1 300 ? 81.762 27.308 -8.191 1.00 68.00 278 LYS A N 1
ATOM 2130 C CA . LYS A 1 300 ? 80.557 27.746 -7.543 1.00 72.74 278 LYS A CA 1
ATOM 2131 C C . LYS A 1 300 ? 79.351 27.834 -8.488 1.00 74.46 278 LYS A C 1
ATOM 2132 O O . LYS A 1 300 ? 79.421 28.407 -9.564 1.00 74.07 278 LYS A O 1
ATOM 2135 N N . ASN A 1 301 ? 78.246 27.265 -8.027 1.00 56.43 279 ASN A N 1
ATOM 2136 C CA . ASN A 1 301 ? 76.997 27.128 -8.755 1.00 56.78 279 ASN A CA 1
ATOM 2137 C C . ASN A 1 301 ? 75.952 27.783 -7.822 1.00 52.04 279 ASN A C 1
ATOM 2138 O O . ASN A 1 301 ? 76.016 27.643 -6.580 1.00 47.39 279 ASN A O 1
ATOM 2143 N N . ARG A 1 302 ? 74.973 28.461 -8.398 1.00 51.78 280 ARG A N 1
ATOM 2144 C CA . ARG A 1 302 ? 73.860 28.949 -7.612 1.00 48.73 280 ARG A CA 1
ATOM 2145 C C . ARG A 1 302 ? 73.164 27.739 -7.020 1.00 41.90 280 ARG A C 1
ATOM 2146 O O . ARG A 1 302 ? 73.024 26.725 -7.680 1.00 42.40 280 ARG A O 1
ATOM 2154 N N . LEU A 1 303 ? 72.706 27.858 -5.786 1.00 40.19 281 LEU A N 1
ATOM 2155 C CA . LEU A 1 303 ? 71.999 26.754 -5.126 1.00 36.48 281 LEU A CA 1
ATOM 2156 C C . LEU A 1 303 ? 70.746 26.340 -5.902 1.00 35.66 281 LEU A C 1
ATOM 2157 O O . LEU A 1 303 ? 69.807 27.101 -6.053 1.00 37.34 281 LEU A O 1
ATOM 2162 N N . ASP A 1 304 ? 70.737 25.113 -6.403 1.00 36.06 282 ASP A N 1
ATOM 2163 C CA . ASP A 1 304 ? 69.562 24.576 -7.069 1.00 36.79 282 ASP A CA 1
ATOM 2164 C C . ASP A 1 304 ? 68.466 24.416 -6.005 1.00 37.38 282 ASP A C 1
ATOM 2165 O O . ASP A 1 304 ? 68.746 24.069 -4.840 1.00 37.52 282 ASP A O 1
ATOM 2178 N N . VAL A 1 306 ? 63.938 23.724 -5.783 1.00 55.95 284 VAL A N 1
ATOM 2179 C CA . VAL A 1 306 ? 62.710 23.526 -6.529 1.00 64.62 284 VAL A CA 1
ATOM 2180 C C . VAL A 1 306 ? 61.801 22.813 -5.562 1.00 70.83 284 VAL A C 1
ATOM 2181 O O . VAL A 1 306 ? 61.546 21.624 -5.702 1.00 73.12 284 VAL A O 1
#